Protein AF-A0A1Q3HW19-F1 (afdb_monomer)

Nearest PDB structures (foldseek):
  5odw-assembly1_A  TM=3.308E-01  e=1.987E-01  Pseudomonas aeruginosa PAO1
  3brz-assembly1_A  TM=2.733E-01  e=1.518E-01  unclassified
  6z9y-assembly2_B  TM=2.764E-01  e=7.239E-01  Pseudomonas aeruginosa PAO1
  6z37-assembly1_A  TM=2.546E-01  e=6.159E-01  Pseudomonas putida
  6z9n-assembly3_C  TM=2.602E-01  e=1.809E+00  Pseudomonas aeruginosa PAO1

Sequence (209 aa):
MMLAVSPGARAQQDPDDVDIPASEQEETVATPAPTDSDATPPWKTRFGMRLVAGAPEGLGIAAIIHPRRWARAHVGATRNNLGLGVRGGLSLIPLDLTISPLLELEYGYYFNANYEKLLTQLHGQPTTPATGIRNVGYHQVSGSVGLEFSPARYVTFFGGVGISYWFIEVRNARDFILEATDDPELTARPLNIGLSSPVAKLGLLIYFN

Solvent-accessible surface area (backbone atoms only — not comparable to full-atom values): 12278 Å² total; per-residue (Å²): 131,86,90,86,83,86,88,82,84,89,80,87,80,83,89,84,82,85,76,74,78,72,81,77,75,77,74,73,74,74,72,74,73,77,74,63,84,80,63,73,77,81,80,72,65,38,43,34,42,36,43,40,43,33,44,81,62,28,38,33,46,25,45,35,44,34,70,42,95,45,38,34,40,37,43,34,45,34,39,35,96,52,38,49,30,40,37,38,36,44,35,36,27,89,47,95,49,82,70,14,49,32,41,35,44,36,44,34,44,32,66,39,32,50,52,71,62,55,51,36,73,73,66,78,49,92,72,81,77,75,93,75,78,68,63,48,53,39,40,37,41,32,48,34,44,35,39,32,37,59,91,42,103,45,38,34,41,38,41,35,43,34,44,29,43,36,44,71,75,67,90,58,67,68,60,64,50,67,79,73,49,101,58,97,79,74,78,88,69,87,82,79,70,72,48,74,44,73,34,41,40,39,37,42,37,43,48,79,120

Structure (mmCIF, N/CA/C/O backbone):
data_AF-A0A1Q3HW19-F1
#
_entry.id   AF-A0A1Q3HW19-F1
#
loop_
_atom_site.group_PDB
_atom_site.id
_atom_site.type_symbol
_atom_site.label_atom_id
_atom_site.label_alt_id
_atom_site.label_comp_id
_atom_site.label_asym_id
_atom_site.label_entity_id
_atom_site.label_seq_id
_atom_site.pdbx_PDB_ins_code
_atom_site.Cartn_x
_atom_site.Cartn_y
_atom_site.Cartn_z
_atom_site.occupancy
_atom_site.B_iso_or_equiv
_atom_site.auth_seq_id
_atom_site.auth_comp_id
_atom_site.auth_asym_id
_atom_site.auth_atom_id
_atom_site.pdbx_PDB_model_num
ATOM 1 N N . MET A 1 1 ? 6.274 -12.697 -121.681 1.00 37.12 1 MET A N 1
ATOM 2 C CA . MET A 1 1 ? 7.212 -13.841 -121.618 1.00 37.12 1 MET A CA 1
ATOM 3 C C . MET A 1 1 ? 8.606 -13.265 -121.416 1.00 37.12 1 MET A C 1
ATOM 5 O O . MET A 1 1 ? 8.921 -12.379 -122.186 1.00 37.12 1 MET A O 1
ATOM 9 N N . MET A 1 2 ? 9.330 -13.702 -120.372 1.00 30.23 2 MET A N 1
ATOM 10 C CA . MET A 1 2 ? 10.752 -13.451 -120.007 1.00 30.23 2 MET A CA 1
ATOM 11 C C . MET A 1 2 ? 11.398 -12.073 -120.325 1.00 30.23 2 MET A C 1
ATOM 13 O O . MET A 1 2 ? 11.460 -11.656 -121.470 1.00 30.23 2 MET A O 1
ATOM 17 N N . LEU A 1 3 ? 11.801 -11.266 -119.331 1.00 40.53 3 LEU A N 1
ATOM 18 C CA . LEU A 1 3 ? 12.947 -11.371 -118.386 1.00 40.53 3 LEU A CA 1
ATOM 19 C C . LEU A 1 3 ? 14.266 -10.766 -118.919 1.00 40.53 3 LEU A C 1
ATOM 21 O O . LEU A 1 3 ? 14.939 -11.358 -119.755 1.00 40.53 3 LEU A O 1
ATOM 25 N N . ALA A 1 4 ? 14.649 -9.617 -118.348 1.00 36.91 4 ALA A N 1
ATOM 26 C CA . ALA A 1 4 ? 15.974 -8.990 -118.424 1.00 36.91 4 ALA A CA 1
ATOM 27 C C . ALA A 1 4 ? 16.359 -8.433 -117.029 1.00 36.91 4 ALA A C 1
ATOM 29 O O . ALA A 1 4 ? 15.540 -8.474 -116.109 1.00 36.91 4 ALA A O 1
ATOM 30 N N . VAL A 1 5 ? 17.624 -8.040 -116.828 1.00 38.34 5 VAL A N 1
ATOM 31 C CA . VAL A 1 5 ? 18.347 -8.266 -115.555 1.00 38.34 5 VAL A CA 1
ATOM 32 C C . VAL A 1 5 ? 19.362 -7.151 -115.218 1.00 38.34 5 VAL A C 1
ATOM 34 O O . VAL A 1 5 ? 20.100 -6.727 -116.104 1.00 38.34 5 VAL A O 1
ATOM 37 N N . SER A 1 6 ? 19.470 -6.812 -113.917 1.00 39.72 6 SER A N 1
ATOM 38 C CA . SER A 1 6 ? 20.514 -5.977 -113.255 1.00 39.72 6 SER A CA 1
ATOM 39 C C . SER A 1 6 ? 20.553 -4.466 -113.579 1.00 39.72 6 SER A C 1
ATOM 41 O O . SER A 1 6 ? 20.050 -4.075 -114.630 1.00 39.72 6 SER A O 1
ATOM 43 N N . PRO A 1 7 ? 21.211 -3.598 -112.759 1.00 47.06 7 PRO A N 1
ATOM 44 C CA . PRO A 1 7 ? 21.746 -3.732 -111.378 1.00 47.06 7 PRO A CA 1
ATOM 45 C C . PRO A 1 7 ? 20.913 -2.908 -110.342 1.00 47.06 7 PRO A C 1
ATOM 47 O O . PRO A 1 7 ? 19.890 -2.346 -110.710 1.00 47.06 7 PRO A O 1
ATOM 50 N N . GLY A 1 8 ? 21.256 -2.743 -109.050 1.00 32.47 8 GLY A N 1
ATOM 51 C CA . GLY A 1 8 ? 22.259 -3.403 -108.189 1.00 32.47 8 GLY A CA 1
ATOM 52 C C . GLY A 1 8 ? 22.973 -2.468 -107.174 1.00 32.47 8 GLY A C 1
ATOM 53 O O . GLY A 1 8 ? 23.318 -1.348 -107.521 1.00 32.47 8 GLY A O 1
ATOM 54 N N . ALA A 1 9 ? 23.280 -3.001 -105.974 1.00 37.44 9 ALA A N 1
ATOM 55 C CA . ALA A 1 9 ? 24.089 -2.452 -104.853 1.00 37.44 9 ALA A CA 1
ATOM 56 C C . ALA A 1 9 ? 23.496 -1.367 -103.904 1.00 37.44 9 ALA A C 1
ATOM 58 O O . ALA A 1 9 ? 23.155 -0.285 -104.350 1.00 37.44 9 ALA A O 1
ATOM 59 N N . ARG A 1 10 ? 23.530 -1.686 -102.584 1.00 36.34 10 ARG A N 1
ATOM 60 C CA . ARG A 1 10 ? 23.715 -0.864 -101.341 1.00 36.34 10 ARG A CA 1
ATOM 61 C C . ARG A 1 10 ? 22.989 0.505 -101.208 1.00 36.34 10 ARG A C 1
ATOM 63 O O . ARG A 1 10 ? 23.028 1.314 -102.115 1.00 36.34 10 ARG A O 1
ATOM 70 N N . ALA A 1 11 ? 22.435 0.901 -100.054 1.00 38.56 11 ALA A N 1
ATOM 71 C CA . ALA A 1 11 ? 22.590 0.440 -98.661 1.00 38.56 11 ALA A CA 1
ATOM 72 C C . ALA A 1 11 ? 21.285 0.745 -97.859 1.00 38.56 11 ALA A C 1
ATOM 74 O O . ALA A 1 11 ? 20.597 1.693 -98.209 1.00 38.56 11 ALA A O 1
ATOM 75 N N . GLN A 1 12 ? 20.847 -0.103 -96.914 1.00 42.09 12 GLN A N 1
ATOM 76 C CA . GLN A 1 12 ? 21.069 0.021 -95.450 1.00 42.09 12 GLN A CA 1
ATOM 77 C C . GLN A 1 12 ? 19.927 0.760 -94.701 1.00 42.09 12 GLN A C 1
ATOM 79 O O . GLN A 1 12 ? 19.524 1.835 -95.115 1.00 42.09 12 GLN A O 1
ATOM 84 N N . GLN A 1 13 ? 19.509 0.187 -93.559 1.00 40.91 13 GLN A N 1
ATOM 85 C CA . GLN A 1 13 ? 18.607 0.734 -92.518 1.00 40.91 13 GLN A CA 1
ATOM 86 C C . GLN A 1 13 ? 17.098 0.894 -92.823 1.00 40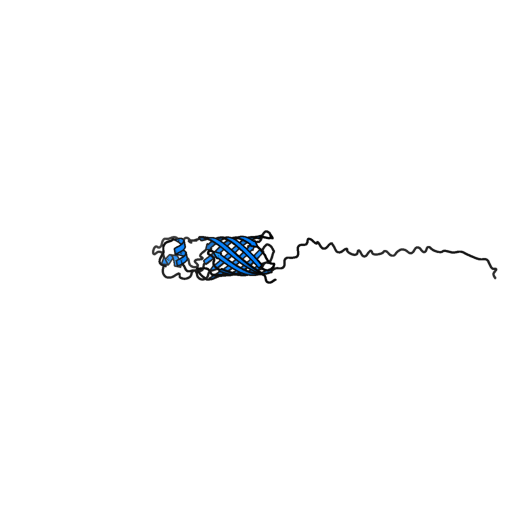.91 13 GLN A C 1
ATOM 88 O O . GLN A 1 13 ? 16.623 1.963 -93.191 1.00 40.91 13 GLN A O 1
ATOM 93 N N . ASP A 1 14 ? 16.351 -0.166 -92.489 1.00 46.53 14 ASP A N 1
ATOM 94 C CA . ASP A 1 14 ? 15.239 -0.093 -91.514 1.00 46.53 14 ASP A CA 1
ATOM 95 C C . ASP A 1 14 ? 15.736 0.479 -90.155 1.00 46.53 14 ASP A C 1
ATOM 97 O O . ASP A 1 14 ? 16.949 0.392 -89.898 1.00 46.53 14 ASP A O 1
ATOM 101 N N . PRO A 1 15 ? 14.877 1.030 -89.265 1.00 51.16 15 PRO A N 1
ATOM 102 C CA . PRO A 1 15 ? 13.469 0.649 -89.060 1.00 51.16 15 PRO A CA 1
ATOM 103 C C . PRO A 1 15 ? 12.470 1.823 -88.981 1.00 51.16 15 PRO A C 1
ATOM 105 O O . PRO A 1 15 ? 12.848 2.980 -89.122 1.00 51.16 15 PRO A O 1
ATOM 108 N N . ASP A 1 16 ? 11.191 1.497 -88.750 1.00 44.66 16 ASP A N 1
ATOM 109 C CA . ASP A 1 16 ? 10.421 1.981 -87.583 1.00 44.66 16 ASP A CA 1
ATOM 110 C C . ASP A 1 16 ? 9.032 1.300 -87.546 1.00 44.66 16 ASP A C 1
ATOM 112 O O . ASP A 1 16 ? 8.015 1.865 -87.953 1.00 44.66 16 ASP A O 1
ATOM 116 N N . ASP A 1 17 ? 8.988 0.056 -87.052 1.00 46.22 17 ASP A N 1
ATOM 117 C CA . ASP A 1 17 ? 7.731 -0.559 -86.601 1.00 46.22 17 ASP A CA 1
ATOM 118 C C . ASP A 1 17 ? 7.339 0.119 -85.278 1.00 46.22 17 ASP A C 1
ATOM 120 O O . ASP A 1 17 ? 8.083 0.055 -84.296 1.00 46.22 17 ASP A O 1
ATOM 124 N N . VAL A 1 18 ? 6.198 0.816 -85.250 1.00 51.56 18 VAL A N 1
ATOM 125 C CA . VAL A 1 18 ? 5.751 1.577 -84.069 1.00 51.56 18 VAL A CA 1
ATOM 126 C C . VAL A 1 18 ? 5.106 0.624 -83.066 1.00 51.56 18 VAL A C 1
ATOM 128 O O . VAL A 1 18 ? 3.881 0.528 -82.961 1.00 51.56 18 VAL A O 1
ATOM 131 N N . ASP A 1 19 ? 5.956 -0.098 -82.340 1.00 51.53 19 ASP A N 1
ATOM 132 C CA . ASP A 1 19 ? 5.544 -0.978 -81.253 1.00 51.53 19 ASP A CA 1
ATOM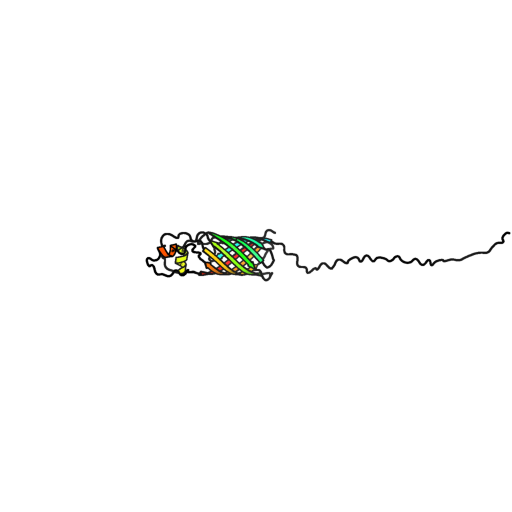 133 C C . ASP A 1 19 ? 4.943 -0.132 -80.119 1.00 51.53 19 ASP A C 1
ATOM 135 O O . ASP A 1 19 ? 5.591 0.757 -79.557 1.00 51.53 19 ASP A O 1
ATOM 139 N N . ILE A 1 20 ? 3.660 -0.351 -79.824 1.00 53.56 20 ILE A N 1
ATOM 140 C CA . ILE A 1 20 ? 2.951 0.404 -78.788 1.00 53.56 20 ILE A CA 1
ATOM 141 C C . ILE A 1 20 ? 3.413 -0.166 -77.446 1.00 53.56 20 ILE A C 1
ATOM 143 O O . ILE A 1 20 ? 3.114 -1.334 -77.181 1.00 53.56 20 ILE A O 1
ATOM 147 N N . PRO A 1 21 ? 4.079 0.613 -76.569 1.00 48.16 21 PRO A N 1
ATOM 148 C CA . PRO A 1 21 ? 4.482 0.099 -75.271 1.00 48.16 21 PRO A CA 1
ATOM 149 C C . PRO A 1 21 ? 3.231 -0.346 -74.517 1.00 48.16 21 PRO A C 1
ATOM 151 O O . PRO A 1 21 ? 2.336 0.458 -74.231 1.00 48.16 21 PRO A O 1
ATOM 154 N N . ALA A 1 22 ? 3.155 -1.647 -74.229 1.00 54.72 22 ALA A N 1
ATOM 155 C CA . ALA A 1 22 ? 2.121 -2.196 -73.370 1.00 54.72 22 ALA A CA 1
ATOM 156 C C . ALA A 1 22 ? 2.138 -1.405 -72.061 1.00 54.72 22 ALA A C 1
ATOM 158 O O . ALA A 1 22 ? 3.206 -1.198 -71.491 1.00 54.72 22 ALA A O 1
ATOM 159 N N . SER A 1 23 ? 0.971 -0.933 -71.618 1.00 52.44 23 SER A N 1
ATOM 160 C CA . SER A 1 23 ? 0.872 -0.056 -70.453 1.00 52.44 23 SER A CA 1
ATOM 161 C C . SER A 1 23 ? 1.479 -0.743 -69.234 1.00 52.44 23 SER A C 1
ATOM 163 O O . SER A 1 23 ? 0.844 -1.632 -68.655 1.00 52.44 23 SER A O 1
ATOM 165 N N . GLU A 1 24 ? 2.691 -0.330 -68.861 1.00 54.72 24 GLU A N 1
ATOM 166 C CA . GLU A 1 24 ? 3.336 -0.757 -67.631 1.00 54.72 24 GLU A CA 1
ATOM 167 C C . GLU A 1 24 ? 2.396 -0.380 -66.492 1.00 54.72 24 GLU A C 1
ATOM 169 O O . GLU A 1 24 ? 2.171 0.792 -66.187 1.00 54.72 24 GLU A O 1
ATOM 174 N N . GLN A 1 25 ? 1.790 -1.401 -65.889 1.00 53.75 25 GLN A N 1
ATOM 175 C CA . GLN A 1 25 ? 1.226 -1.241 -64.569 1.00 53.75 25 GLN A CA 1
ATOM 176 C C . GLN A 1 25 ? 2.429 -1.010 -63.667 1.00 53.75 25 GLN A C 1
ATOM 178 O O . GLN A 1 25 ? 3.110 -1.966 -63.301 1.00 53.75 25 GLN A O 1
ATOM 183 N N . GLU A 1 26 ? 2.705 0.259 -63.357 1.00 56.00 26 GLU A N 1
ATOM 184 C CA . GLU A 1 26 ? 3.522 0.616 -62.207 1.00 56.00 26 GLU A CA 1
ATOM 185 C C . GLU A 1 26 ? 2.869 -0.056 -60.998 1.00 56.00 26 GLU A C 1
ATOM 187 O O . GLU A 1 26 ? 1.903 0.443 -60.415 1.00 56.00 26 GLU A O 1
ATOM 192 N N . GLU A 1 27 ? 3.360 -1.250 -60.664 1.00 58.34 27 GLU A N 1
ATOM 193 C CA . GLU A 1 27 ? 3.108 -1.886 -59.388 1.00 58.34 27 GLU A CA 1
ATOM 194 C C . GLU A 1 27 ? 3.698 -0.927 -58.365 1.00 58.34 27 GLU A C 1
ATOM 196 O O . GLU A 1 27 ? 4.906 -0.912 -58.134 1.00 58.34 27 GLU A O 1
ATOM 201 N N . THR A 1 28 ? 2.844 -0.045 -57.839 1.00 59.81 28 THR A N 1
ATOM 202 C CA . THR A 1 28 ? 3.209 0.961 -56.850 1.00 59.81 28 THR A CA 1
ATOM 203 C C . THR A 1 28 ? 3.721 0.223 -55.629 1.00 59.81 28 THR A C 1
ATOM 205 O O . THR A 1 28 ? 2.945 -0.136 -54.740 1.00 59.81 28 THR A O 1
ATOM 208 N N . VAL A 1 29 ? 5.034 -0.026 -55.612 1.00 63.09 29 VAL A N 1
ATOM 209 C CA . VAL A 1 29 ? 5.749 -0.642 -54.504 1.00 63.09 29 VAL A CA 1
ATOM 210 C C . VAL A 1 29 ? 5.463 0.248 -53.316 1.00 63.09 29 VAL A C 1
ATOM 212 O O . VAL A 1 29 ? 5.981 1.360 -53.218 1.00 63.09 29 VAL A O 1
ATOM 215 N N . ALA A 1 30 ? 4.552 -0.213 -52.463 1.00 65.19 30 ALA A N 1
ATOM 216 C CA . ALA A 1 30 ? 4.049 0.571 -51.360 1.00 65.19 30 ALA A CA 1
ATOM 217 C C . ALA A 1 30 ? 5.198 0.757 -50.374 1.00 65.19 30 ALA A C 1
ATOM 219 O O . ALA A 1 30 ? 5.440 -0.112 -49.534 1.00 65.19 30 ALA A O 1
ATOM 220 N N . THR A 1 31 ? 5.926 1.871 -50.525 1.00 68.38 31 THR A N 1
ATOM 221 C CA . THR A 1 31 ? 7.011 2.286 -49.638 1.00 68.38 31 THR A CA 1
ATOM 222 C C . THR A 1 31 ? 6.519 2.077 -48.216 1.00 68.38 31 THR A C 1
ATOM 224 O O . THR A 1 31 ? 5.535 2.725 -47.841 1.00 68.38 31 THR A O 1
ATOM 227 N N . PRO A 1 32 ? 7.117 1.146 -47.447 1.00 66.81 32 PRO A N 1
ATOM 228 C CA . PRO A 1 32 ? 6.603 0.813 -46.133 1.00 66.81 32 PRO A CA 1
ATOM 229 C C . PRO A 1 32 ? 6.585 2.101 -45.324 1.00 66.81 32 PRO A C 1
ATOM 231 O O . PRO A 1 32 ? 7.621 2.758 -45.187 1.00 66.81 32 PRO A O 1
ATOM 234 N N . ALA A 1 33 ? 5.387 2.495 -44.877 1.00 72.44 33 ALA A N 1
ATOM 235 C CA . ALA A 1 33 ? 5.191 3.749 -44.166 1.00 72.44 33 ALA A CA 1
ATOM 236 C C . ALA A 1 33 ? 6.226 3.825 -43.035 1.00 72.44 33 ALA A C 1
ATOM 238 O O . ALA A 1 33 ? 6.410 2.815 -42.346 1.00 72.44 33 ALA A O 1
ATOM 239 N N . PRO A 1 34 ? 6.942 4.956 -42.882 1.00 66.06 34 PRO A N 1
ATOM 240 C CA . PRO A 1 34 ? 8.096 5.028 -41.999 1.00 66.06 34 PRO A CA 1
ATOM 241 C C . PRO A 1 34 ? 7.687 4.559 -40.607 1.00 66.06 34 PRO A C 1
ATOM 243 O O . PRO A 1 34 ? 6.807 5.159 -39.992 1.00 66.06 34 PRO A O 1
ATOM 246 N N . THR A 1 35 ? 8.291 3.457 -40.147 1.00 63.94 35 THR A N 1
ATOM 247 C CA . THR A 1 35 ? 8.012 2.886 -38.828 1.00 63.94 35 THR A CA 1
ATOM 248 C C . THR A 1 35 ? 8.296 3.961 -37.796 1.00 63.94 35 THR A C 1
ATOM 250 O O . THR A 1 35 ? 9.458 4.307 -37.569 1.00 63.94 35 THR A O 1
ATOM 253 N N . ASP A 1 36 ? 7.221 4.511 -37.234 1.00 67.56 36 ASP A N 1
ATOM 254 C CA . ASP A 1 36 ? 7.253 5.714 -36.413 1.00 67.56 36 ASP A CA 1
ATOM 255 C C . ASP A 1 36 ? 8.200 5.488 -35.232 1.00 67.56 36 ASP A C 1
ATOM 257 O O . ASP A 1 36 ? 7.923 4.705 -34.325 1.00 67.56 36 ASP A O 1
ATOM 261 N N . SER A 1 37 ? 9.400 6.062 -35.315 1.00 61.38 37 SER A N 1
ATOM 262 C CA . SER A 1 37 ? 10.528 5.624 -34.485 1.00 61.38 37 SER A CA 1
ATOM 263 C C . SER A 1 37 ? 10.466 6.197 -33.067 1.00 61.38 37 SER A C 1
ATOM 265 O O . SER A 1 37 ? 11.136 5.684 -32.173 1.00 61.38 37 SER A O 1
ATOM 267 N N . ASP A 1 38 ? 9.590 7.185 -32.853 1.00 64.19 38 ASP A N 1
ATOM 268 C CA . ASP A 1 38 ? 9.181 7.693 -31.542 1.00 64.19 38 ASP A CA 1
ATOM 269 C C . ASP A 1 38 ? 7.974 6.926 -30.955 1.00 64.19 38 ASP A C 1
ATOM 271 O O . ASP A 1 38 ? 7.522 7.233 -29.843 1.00 64.19 38 ASP A O 1
ATOM 275 N N . ALA A 1 39 ? 7.456 5.892 -31.642 1.00 65.50 39 ALA A N 1
ATOM 276 C CA . ALA A 1 39 ? 6.390 5.033 -31.127 1.00 65.50 39 ALA A CA 1
ATOM 277 C C . ALA A 1 39 ? 6.854 4.286 -29.866 1.00 65.50 39 ALA A C 1
ATOM 279 O O . ALA A 1 39 ? 7.438 3.200 -29.908 1.00 65.50 39 ALA A O 1
ATOM 280 N N . THR A 1 40 ? 6.566 4.892 -28.713 1.00 68.94 40 THR A N 1
ATOM 281 C CA . THR A 1 40 ? 6.945 4.385 -27.392 1.00 68.94 40 THR A CA 1
ATOM 282 C C . THR A 1 40 ? 6.486 2.929 -27.244 1.00 68.94 40 THR A C 1
ATOM 284 O O . THR A 1 40 ? 5.288 2.662 -27.381 1.00 68.94 40 THR A O 1
ATOM 287 N N . PRO A 1 41 ? 7.395 1.979 -26.947 1.00 73.12 41 PRO A N 1
ATOM 288 C CA . PRO A 1 41 ? 7.091 0.556 -27.037 1.00 73.12 41 PRO A CA 1
ATOM 289 C C . PRO A 1 41 ? 5.915 0.163 -26.127 1.00 73.12 41 PRO A C 1
ATOM 291 O O . PRO A 1 41 ? 5.828 0.643 -24.989 1.00 73.12 41 PRO A O 1
ATOM 294 N N . PRO A 1 42 ? 5.007 -0.714 -26.602 1.00 81.06 42 PRO A N 1
ATOM 295 C CA . PRO A 1 42 ? 3.754 -1.009 -25.918 1.00 81.06 42 PRO A CA 1
ATOM 296 C C . PRO A 1 42 ? 4.005 -1.583 -24.522 1.00 81.06 42 PRO A C 1
ATOM 298 O O . PRO A 1 42 ? 4.790 -2.516 -24.337 1.00 81.06 42 PRO A O 1
ATOM 301 N N . TRP A 1 43 ? 3.325 -1.023 -23.518 1.00 85.69 43 TRP A N 1
ATOM 302 C CA . TRP A 1 43 ? 3.545 -1.408 -22.126 1.00 85.69 43 TRP A CA 1
ATOM 303 C C . TRP A 1 43 ? 3.124 -2.858 -21.863 1.00 85.69 43 TRP A C 1
ATOM 305 O O . TRP A 1 43 ? 1.940 -3.196 -21.878 1.00 85.69 43 TRP A O 1
ATOM 315 N N . LYS A 1 44 ? 4.103 -3.709 -21.549 1.00 90.06 44 LYS A N 1
ATOM 316 C CA . LYS A 1 44 ? 3.872 -5.076 -21.078 1.00 90.06 44 LYS A CA 1
ATOM 317 C C . LYS A 1 44 ? 3.511 -5.051 -19.590 1.00 90.06 44 LYS A C 1
ATOM 319 O O . LYS A 1 44 ? 4.327 -4.636 -18.768 1.00 90.06 44 LYS A O 1
ATOM 324 N N . THR A 1 45 ? 2.323 -5.550 -19.241 1.00 92.56 45 THR A N 1
ATOM 325 C CA . THR A 1 45 ? 1.896 -5.754 -17.845 1.00 92.56 45 THR A CA 1
ATOM 326 C C . THR A 1 45 ? 2.973 -6.485 -17.047 1.00 92.56 45 THR A C 1
ATOM 328 O O . THR A 1 45 ? 3.415 -7.570 -17.434 1.00 92.56 45 THR A O 1
ATOM 331 N N . ARG A 1 46 ? 3.384 -5.896 -15.920 1.00 92.75 46 ARG A N 1
ATOM 332 C CA . ARG A 1 46 ? 4.415 -6.457 -15.035 1.00 92.75 46 ARG A CA 1
ATOM 333 C C . ARG A 1 46 ? 3.771 -7.098 -13.809 1.00 92.75 46 ARG A C 1
ATOM 335 O O . ARG A 1 46 ? 2.771 -6.591 -13.304 1.00 92.75 46 ARG A O 1
ATOM 342 N N . PHE A 1 47 ? 4.389 -8.157 -13.299 1.00 95.50 47 PHE A N 1
ATOM 343 C CA . PHE A 1 47 ? 4.014 -8.815 -12.045 1.00 95.50 47 PHE A CA 1
ATOM 344 C C . PHE A 1 47 ? 5.192 -8.795 -11.073 1.00 95.50 47 PHE A C 1
ATOM 346 O O . PHE A 1 47 ? 6.349 -8.73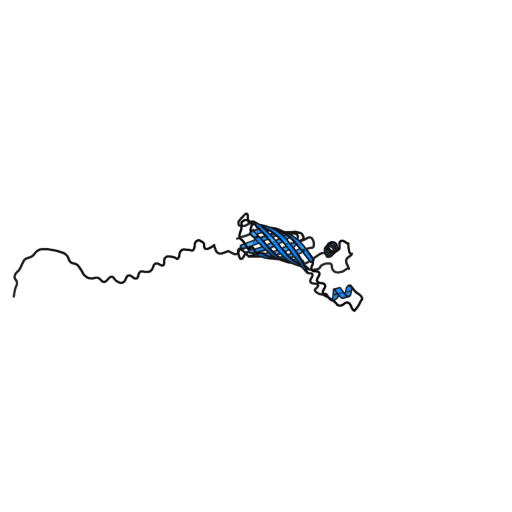8 -11.501 1.00 95.50 47 PHE A O 1
ATOM 353 N N . GLY A 1 48 ? 4.904 -8.828 -9.775 1.00 95.88 48 GLY A N 1
ATOM 354 C CA . GLY A 1 48 ? 5.931 -8.748 -8.742 1.00 95.88 48 GLY A CA 1
ATOM 355 C C . GLY A 1 48 ? 5.410 -8.970 -7.327 1.00 95.88 48 GLY A C 1
ATOM 356 O O . GLY A 1 48 ? 4.229 -9.251 -7.119 1.00 95.88 48 GLY A O 1
ATOM 357 N N . MET A 1 49 ? 6.299 -8.797 -6.352 1.00 96.88 49 MET A N 1
ATOM 358 C CA . MET A 1 49 ? 5.989 -8.782 -4.923 1.00 96.88 49 MET A CA 1
ATOM 359 C C . MET A 1 49 ? 6.425 -7.466 -4.281 1.00 96.88 49 MET A C 1
ATOM 361 O O . MET A 1 49 ? 7.441 -6.883 -4.652 1.00 96.88 49 MET A O 1
ATOM 365 N N . ARG A 1 50 ? 5.641 -7.016 -3.303 1.00 95.62 50 ARG A N 1
ATOM 366 C CA . ARG A 1 50 ? 5.828 -5.805 -2.503 1.00 95.62 50 ARG A CA 1
ATOM 367 C C . ARG A 1 50 ? 6.081 -6.211 -1.057 1.00 95.62 50 ARG A C 1
ATOM 369 O O . ARG A 1 50 ? 5.281 -6.955 -0.494 1.00 95.62 50 ARG A O 1
ATOM 376 N N . LEU A 1 51 ? 7.139 -5.681 -0.455 1.00 96.44 51 LEU A N 1
ATOM 377 C CA . LEU A 1 51 ? 7.372 -5.682 0.988 1.00 96.44 51 LEU A CA 1
ATOM 378 C C . LEU A 1 51 ? 7.175 -4.252 1.505 1.00 96.44 51 LEU A C 1
ATOM 380 O O . LEU A 1 51 ? 7.692 -3.309 0.908 1.00 96.44 51 LEU A O 1
ATOM 384 N N . VAL A 1 52 ? 6.431 -4.089 2.597 1.00 94.38 52 VAL A N 1
ATOM 385 C CA . VAL A 1 52 ? 6.119 -2.788 3.212 1.00 94.38 52 VAL A CA 1
ATOM 386 C C . VAL A 1 52 ? 6.482 -2.817 4.691 1.00 94.38 52 VAL A C 1
ATOM 388 O O . VAL A 1 52 ? 6.182 -3.793 5.380 1.00 94.38 52 VAL A O 1
ATOM 391 N N . ALA A 1 53 ? 7.060 -1.723 5.177 1.00 93.75 53 ALA A N 1
ATOM 392 C CA . ALA A 1 53 ? 7.169 -1.389 6.589 1.00 93.75 53 ALA A CA 1
ATOM 393 C C . ALA A 1 53 ? 6.556 -0.002 6.821 1.00 93.75 53 ALA A C 1
ATOM 395 O O . ALA A 1 53 ? 6.841 0.936 6.079 1.00 93.75 53 ALA A O 1
ATOM 396 N N . GLY A 1 54 ? 5.718 0.149 7.843 1.00 87.50 54 GLY A N 1
ATOM 397 C CA . GLY A 1 54 ? 5.080 1.425 8.144 1.00 87.50 54 GLY A CA 1
ATOM 398 C C . GLY A 1 54 ? 4.666 1.584 9.601 1.00 87.50 54 GLY A C 1
ATOM 399 O O . GLY A 1 54 ? 4.568 0.621 10.360 1.00 87.50 54 GLY A O 1
ATOM 400 N N . ALA A 1 55 ? 4.407 2.826 9.990 1.00 85.69 55 ALA A N 1
ATOM 401 C CA . ALA A 1 55 ? 3.929 3.199 11.316 1.00 85.69 55 ALA A CA 1
ATOM 402 C C . ALA A 1 55 ? 2.564 3.900 11.192 1.00 85.69 55 ALA A C 1
ATOM 404 O O . ALA A 1 55 ? 2.426 4.754 10.313 1.00 85.69 55 ALA A O 1
ATOM 405 N N . PRO A 1 56 ? 1.556 3.546 12.019 1.00 74.25 56 PRO A N 1
ATOM 406 C CA . PRO A 1 56 ? 1.516 2.440 12.994 1.00 74.25 56 PRO A CA 1
ATOM 407 C C . PRO A 1 56 ? 1.278 1.048 12.356 1.00 74.25 56 PRO A C 1
ATOM 409 O O . PRO A 1 56 ? 1.059 0.062 13.058 1.00 74.25 56 PRO A O 1
ATOM 412 N N . GLU A 1 57 ? 1.279 0.966 11.025 1.00 76.50 57 GLU A N 1
ATOM 413 C CA . GLU A 1 57 ? 0.698 -0.135 10.243 1.00 76.50 57 GLU A CA 1
ATOM 414 C C . GLU A 1 57 ? 1.483 -1.461 10.224 1.00 76.50 57 GLU A C 1
ATOM 416 O O . GLU A 1 57 ? 0.958 -2.471 9.756 1.00 76.50 57 GLU A O 1
ATOM 421 N N . GLY A 1 58 ? 2.710 -1.489 10.745 1.00 86.88 58 GLY A N 1
ATOM 422 C CA . GLY A 1 58 ? 3.522 -2.697 10.875 1.00 86.88 58 GLY A CA 1
ATOM 423 C C . GLY A 1 58 ? 4.191 -3.143 9.574 1.00 86.88 58 GLY A C 1
ATOM 424 O O . GLY A 1 58 ? 4.708 -2.327 8.813 1.00 86.88 58 GLY A O 1
ATOM 425 N N . LEU A 1 59 ? 4.232 -4.457 9.347 1.00 92.62 59 LEU A N 1
ATOM 426 C CA . LEU A 1 59 ? 4.859 -5.084 8.181 1.00 92.62 59 LEU A CA 1
ATOM 427 C C . LEU A 1 59 ? 3.796 -5.701 7.268 1.00 92.62 59 LEU A C 1
ATOM 429 O O . LEU A 1 59 ? 2.790 -6.226 7.745 1.00 92.62 59 LEU A O 1
ATOM 433 N N . GLY A 1 60 ? 4.018 -5.683 5.956 1.00 92.88 60 GLY A N 1
ATOM 434 C CA . GLY A 1 60 ? 3.104 -6.289 4.987 1.00 92.88 60 GLY A CA 1
ATOM 435 C C . GLY A 1 60 ? 3.808 -6.850 3.760 1.00 92.88 60 GLY A C 1
ATOM 436 O O . GLY A 1 60 ? 4.848 -6.342 3.346 1.00 92.88 60 GLY A O 1
ATOM 437 N N . ILE A 1 61 ? 3.223 -7.897 3.179 1.00 95.88 61 ILE A N 1
ATOM 438 C CA . ILE A 1 61 ? 3.698 -8.547 1.957 1.00 95.88 61 ILE A CA 1
ATOM 439 C C . ILE A 1 61 ? 2.529 -8.740 0.987 1.00 95.88 61 ILE A C 1
ATOM 441 O O . ILE A 1 61 ? 1.476 -9.252 1.368 1.00 95.88 61 ILE A O 1
ATOM 445 N N . ALA A 1 62 ? 2.697 -8.303 -0.260 1.00 95.94 62 ALA A N 1
ATOM 446 C CA . ALA A 1 62 ? 1.635 -8.282 -1.264 1.00 95.94 62 ALA A CA 1
ATOM 447 C C . ALA A 1 62 ? 2.121 -8.712 -2.651 1.00 95.94 62 ALA A C 1
ATOM 449 O O . ALA A 1 62 ? 3.255 -8.438 -3.038 1.00 95.94 62 ALA A O 1
ATOM 450 N N . ALA A 1 63 ? 1.236 -9.347 -3.417 1.00 96.94 63 ALA A N 1
ATOM 451 C CA . ALA A 1 63 ? 1.400 -9.525 -4.853 1.00 96.94 63 ALA A CA 1
ATOM 452 C C . ALA A 1 63 ? 1.068 -8.212 -5.582 1.00 96.94 63 ALA A C 1
ATOM 454 O O . ALA A 1 63 ? 0.231 -7.433 -5.120 1.00 96.94 63 ALA A O 1
ATOM 455 N N . ILE A 1 64 ? 1.718 -7.975 -6.722 1.00 96.81 64 ILE A N 1
ATOM 456 C CA . ILE A 1 64 ? 1.584 -6.762 -7.536 1.00 96.81 64 ILE A CA 1
ATOM 457 C C . ILE A 1 64 ? 1.190 -7.128 -8.967 1.00 96.81 64 ILE A C 1
ATOM 459 O O . ILE A 1 64 ? 1.805 -8.008 -9.573 1.00 96.81 64 ILE A O 1
ATOM 463 N N . ILE A 1 65 ? 0.261 -6.363 -9.542 1.00 96.00 65 ILE A N 1
ATOM 464 C CA . ILE A 1 65 ? 0.075 -6.240 -10.991 1.00 96.00 65 ILE A CA 1
ATOM 465 C C . ILE A 1 65 ? 0.252 -4.773 -11.411 1.00 96.00 65 ILE A C 1
ATOM 467 O O . ILE A 1 65 ? -0.316 -3.861 -10.813 1.00 96.00 65 ILE A O 1
ATOM 471 N N . HIS A 1 66 ? 1.048 -4.530 -12.449 1.00 94.94 66 HIS A N 1
ATOM 472 C CA . HIS A 1 66 ? 1.362 -3.197 -12.969 1.00 94.94 66 HIS A CA 1
ATOM 473 C C . HIS A 1 66 ? 0.908 -3.107 -14.445 1.00 94.94 66 HIS A C 1
ATOM 475 O O . HIS A 1 66 ? 1.728 -3.258 -15.359 1.00 94.94 66 HIS A O 1
ATOM 481 N N . PRO A 1 67 ? -0.407 -2.941 -14.706 1.00 92.12 67 PRO A N 1
ATOM 482 C CA . PRO A 1 67 ? -0.991 -3.019 -16.050 1.00 92.12 67 PRO A CA 1
ATOM 483 C C . PRO A 1 67 ? -0.742 -1.798 -16.948 1.00 92.12 67 PRO A C 1
ATOM 485 O O . PRO A 1 67 ? -0.931 -1.903 -18.156 1.00 92.12 67 PRO A O 1
ATOM 488 N N . ARG A 1 68 ? -0.346 -0.639 -16.404 1.00 92.81 68 ARG A N 1
ATOM 489 C CA . ARG A 1 68 ? -0.018 0.586 -17.167 1.00 92.81 68 ARG A CA 1
ATOM 490 C C . ARG A 1 68 ? 1.076 1.357 -16.432 1.00 92.81 68 ARG A C 1
ATOM 492 O O . ARG A 1 68 ? 1.017 1.370 -15.214 1.00 92.81 68 ARG A O 1
ATOM 499 N N . ARG A 1 69 ? 1.972 2.075 -17.128 1.00 90.00 69 ARG A N 1
ATOM 500 C CA . ARG A 1 69 ? 3.048 2.906 -16.515 1.00 90.00 69 ARG A CA 1
ATOM 501 C C . ARG A 1 69 ? 2.588 3.759 -15.322 1.00 90.00 69 ARG A C 1
ATOM 503 O O . ARG A 1 69 ? 3.331 3.940 -14.371 1.00 90.00 69 ARG A O 1
ATOM 510 N N . TRP A 1 70 ? 1.357 4.270 -15.392 1.00 91.69 70 TRP A N 1
ATOM 511 C CA . TRP A 1 70 ? 0.760 5.150 -14.389 1.00 91.69 70 TRP A CA 1
ATOM 512 C C .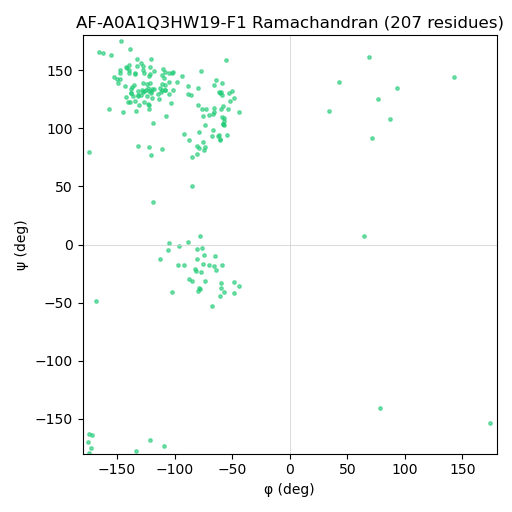 TRP A 1 70 ? -0.135 4.451 -13.355 1.00 91.69 70 TRP A C 1
ATOM 514 O O . TRP A 1 70 ? -0.665 5.136 -12.485 1.00 91.69 70 TRP A O 1
ATOM 524 N N . ALA A 1 71 ? -0.346 3.132 -13.432 1.00 94.56 71 ALA A N 1
ATOM 525 C CA . ALA A 1 71 ? -1.247 2.397 -12.541 1.00 94.56 71 ALA A CA 1
ATOM 526 C C . ALA A 1 71 ? -0.717 1.010 -12.158 1.00 94.56 71 ALA A C 1
ATOM 528 O O . ALA A 1 71 ? -0.467 0.146 -13.005 1.00 94.56 71 ALA A O 1
ATOM 529 N N . ARG A 1 72 ? -0.670 0.773 -10.848 1.00 95.38 72 ARG A N 1
ATOM 530 C CA . ARG A 1 72 ? -0.228 -0.461 -10.205 1.00 95.38 72 ARG A CA 1
ATOM 531 C C . ARG A 1 72 ? -1.194 -0.836 -9.084 1.00 95.38 72 ARG A C 1
ATOM 533 O O . ARG A 1 72 ? -1.461 -0.024 -8.203 1.00 95.38 72 ARG A O 1
ATOM 540 N N . ALA A 1 73 ? -1.694 -2.064 -9.097 1.00 96.75 73 ALA A N 1
ATOM 541 C CA . ALA A 1 73 ? -2.551 -2.611 -8.050 1.00 96.75 73 ALA A CA 1
ATOM 542 C C . ALA A 1 73 ? -1.795 -3.664 -7.231 1.00 96.75 73 ALA A C 1
ATOM 544 O O . ALA A 1 73 ? -0.940 -4.379 -7.763 1.00 96.75 73 ALA A O 1
ATOM 545 N N . HIS A 1 74 ? -2.125 -3.784 -5.948 1.00 95.88 74 HIS A N 1
ATOM 546 C CA . HIS A 1 74 ? -1.529 -4.778 -5.056 1.00 95.88 74 HIS A CA 1
ATOM 547 C C . HIS A 1 74 ? -2.552 -5.375 -4.090 1.00 95.88 74 HIS A C 1
ATOM 549 O O . HIS A 1 74 ? -3.530 -4.725 -3.727 1.00 95.88 74 HIS A O 1
ATOM 555 N N . VAL A 1 75 ? -2.319 -6.618 -3.665 1.00 96.38 75 VAL A N 1
ATOM 556 C CA . VAL A 1 75 ? -3.131 -7.313 -2.651 1.00 96.38 75 VAL A CA 1
ATOM 557 C C . VAL A 1 75 ? -2.273 -8.290 -1.847 1.00 96.38 75 VAL A C 1
ATOM 559 O O . VAL A 1 75 ? -1.393 -8.950 -2.400 1.00 96.38 75 VAL A O 1
ATOM 562 N N . GLY A 1 76 ? -2.484 -8.362 -0.533 1.00 93.56 76 GLY A N 1
ATOM 563 C CA . GLY A 1 76 ? -1.600 -9.106 0.360 1.00 93.56 76 GLY A CA 1
ATOM 564 C C . GLY A 1 76 ? -2.037 -9.186 1.817 1.00 93.56 76 GLY A C 1
ATOM 565 O O . GLY A 1 76 ? -3.147 -8.800 2.183 1.00 93.56 76 GLY A O 1
ATOM 566 N N . ALA A 1 77 ? -1.120 -9.680 2.648 1.00 92.44 77 ALA A N 1
ATOM 567 C CA . ALA A 1 77 ? -1.272 -9.797 4.093 1.00 92.44 77 ALA A CA 1
ATOM 568 C C . ALA A 1 77 ? -0.455 -8.720 4.825 1.00 92.44 77 ALA A C 1
ATOM 570 O O . ALA A 1 77 ? 0.626 -8.324 4.386 1.00 92.44 77 ALA A O 1
ATOM 571 N N . THR A 1 78 ? -0.959 -8.264 5.968 1.00 89.44 78 THR A N 1
ATOM 572 C CA . THR A 1 78 ? -0.343 -7.248 6.834 1.00 89.44 78 THR A CA 1
ATOM 573 C C . THR A 1 78 ? -0.409 -7.692 8.295 1.00 89.44 78 THR A C 1
ATOM 575 O O . THR A 1 78 ? -1.341 -8.382 8.708 1.00 89.44 78 THR A O 1
ATOM 578 N N . ARG A 1 79 ? 0.601 -7.330 9.089 1.00 83.62 79 ARG A N 1
ATOM 579 C CA . ARG A 1 79 ? 0.702 -7.644 10.514 1.00 83.62 79 ARG A CA 1
ATOM 580 C C . ARG A 1 79 ? 1.269 -6.451 11.279 1.00 83.62 79 ARG A C 1
ATOM 582 O O . ARG A 1 79 ? 2.398 -6.028 11.034 1.00 83.62 79 ARG A O 1
ATOM 589 N N . ASN A 1 80 ? 0.511 -5.972 12.259 1.00 77.00 80 ASN A N 1
ATOM 590 C CA . ASN A 1 80 ? 0.876 -4.854 13.129 1.00 77.00 80 ASN A CA 1
ATOM 591 C C . ASN A 1 80 ? 0.886 -5.275 14.612 1.00 77.00 80 ASN A C 1
ATOM 593 O O . ASN A 1 80 ? 0.843 -6.461 14.939 1.00 77.00 80 ASN A O 1
ATOM 597 N N . ASN A 1 81 ? 0.964 -4.298 15.520 1.00 67.50 81 ASN A N 1
ATOM 598 C CA . ASN A 1 81 ? 0.960 -4.523 16.973 1.00 67.50 81 ASN A CA 1
ATOM 599 C C . ASN A 1 81 ? -0.426 -4.861 17.566 1.00 67.50 81 ASN A C 1
ATOM 601 O O . ASN A 1 81 ? -0.519 -5.097 18.778 1.00 67.50 81 ASN A O 1
ATOM 605 N N . LEU A 1 82 ? -1.479 -4.862 16.736 1.00 66.31 82 LEU A N 1
ATOM 606 C CA . LEU A 1 82 ? -2.856 -5.208 17.097 1.00 66.31 82 LEU A CA 1
ATOM 607 C C . LEU A 1 82 ? -3.219 -6.625 16.622 1.00 66.31 82 LEU A C 1
ATOM 609 O O . LEU A 1 82 ? -3.820 -7.365 17.395 1.00 66.31 82 LEU A O 1
ATOM 613 N N . GLY A 1 83 ? -2.803 -7.018 15.409 1.00 72.44 83 GLY A N 1
ATOM 614 C CA . GLY A 1 83 ? -3.001 -8.369 14.878 1.00 72.44 83 GLY A CA 1
ATOM 615 C C . GLY A 1 83 ? -2.583 -8.555 13.415 1.00 72.44 83 GLY A C 1
ATOM 616 O O . GLY A 1 83 ? -1.699 -7.863 12.905 1.00 72.44 83 GLY A O 1
ATOM 617 N N . LEU A 1 84 ? -3.216 -9.526 12.748 1.00 83.75 84 LEU A N 1
ATOM 618 C CA . LEU A 1 84 ? -3.030 -9.854 11.329 1.00 83.75 84 LEU A CA 1
ATOM 619 C C . LEU A 1 84 ? -4.274 -9.449 10.522 1.00 83.75 84 LEU A C 1
ATOM 621 O O . LEU A 1 84 ? -5.407 -9.577 10.994 1.00 83.75 84 LEU A O 1
ATOM 625 N N . GLY A 1 85 ? -4.049 -8.970 9.302 1.00 85.69 85 GLY A N 1
ATOM 626 C CA . GLY A 1 85 ? -5.075 -8.531 8.365 1.00 85.69 85 GLY A CA 1
ATOM 627 C C . GLY A 1 85 ? -4.706 -8.797 6.909 1.00 85.69 85 GLY A C 1
ATOM 628 O O . GLY A 1 85 ? -3.597 -9.230 6.590 1.00 85.69 85 GLY A O 1
ATOM 629 N N . VAL A 1 86 ? -5.649 -8.501 6.022 1.00 90.44 86 VAL A N 1
ATOM 630 C CA . VAL A 1 86 ? -5.444 -8.421 4.571 1.00 90.44 86 VAL A CA 1
ATOM 631 C C . VAL A 1 86 ? -5.546 -6.971 4.116 1.00 90.44 86 VAL A C 1
ATOM 633 O O . VAL A 1 86 ? -6.259 -6.172 4.724 1.00 90.44 86 VAL A O 1
ATOM 636 N N . ARG A 1 87 ? -4.838 -6.621 3.043 1.00 91.06 87 ARG A N 1
ATOM 637 C CA . ARG A 1 87 ? -4.877 -5.285 2.443 1.00 91.06 87 ARG A CA 1
ATOM 638 C C . ARG A 1 87 ? -4.794 -5.369 0.924 1.00 91.06 87 ARG A C 1
ATOM 640 O O . ARG A 1 87 ? -3.974 -6.114 0.393 1.00 91.06 87 ARG A O 1
ATOM 647 N N . GLY A 1 88 ? -5.620 -4.583 0.243 1.00 93.50 88 GLY A N 1
ATOM 648 C CA . GLY A 1 88 ? -5.517 -4.299 -1.186 1.00 93.50 88 GLY A CA 1
ATOM 649 C C . GLY A 1 88 ? -5.342 -2.802 -1.432 1.00 93.50 88 GLY A C 1
ATOM 650 O O . GLY A 1 88 ? -5.665 -1.987 -0.569 1.00 93.50 88 GLY A O 1
ATOM 651 N N . GLY A 1 89 ? -4.837 -2.418 -2.598 1.00 93.50 89 GLY A N 1
ATOM 652 C CA . GLY A 1 89 ? -4.666 -1.008 -2.929 1.00 93.50 89 GLY A CA 1
ATOM 653 C C . GLY A 1 89 ? -4.395 -0.732 -4.399 1.00 93.50 89 GLY A C 1
ATOM 654 O O . GLY A 1 89 ? -4.060 -1.625 -5.183 1.00 93.50 89 GLY A O 1
ATOM 655 N N . LEU A 1 90 ? -4.546 0.542 -4.748 1.00 95.62 90 LEU A N 1
ATOM 656 C CA . LEU A 1 90 ? -4.170 1.126 -6.025 1.00 95.62 90 LEU A CA 1
ATOM 657 C C . LEU A 1 90 ? -3.099 2.186 -5.783 1.00 95.62 90 LEU A C 1
ATOM 659 O O . LEU A 1 90 ? -3.225 3.037 -4.906 1.00 95.62 90 LEU A O 1
ATOM 663 N N . SER A 1 91 ? -2.061 2.143 -6.605 1.00 95.19 91 SER A N 1
ATOM 664 C CA . SER A 1 91 ? -0.989 3.128 -6.662 1.00 95.19 91 SER A CA 1
ATOM 665 C C . SER A 1 91 ? -0.932 3.730 -8.062 1.00 95.19 91 SER A C 1
ATOM 667 O O . SER A 1 91 ? -0.951 3.008 -9.063 1.00 95.19 91 SER A O 1
ATOM 669 N N . LEU A 1 92 ? -0.904 5.057 -8.122 1.00 95.75 92 LEU A N 1
ATOM 670 C CA . LEU A 1 92 ? -0.850 5.857 -9.335 1.00 95.75 92 LEU A CA 1
ATOM 671 C C . LEU A 1 92 ? 0.495 6.579 -9.405 1.00 95.75 92 LEU A C 1
ATOM 673 O O . LEU A 1 92 ? 0.943 7.168 -8.420 1.00 95.75 92 LEU A O 1
ATOM 677 N N . ILE A 1 93 ? 1.114 6.540 -10.580 1.00 94.44 93 ILE A N 1
ATOM 678 C CA . ILE A 1 93 ? 2.447 7.090 -10.847 1.00 94.44 93 ILE A CA 1
ATOM 679 C C . ILE A 1 93 ? 2.280 8.110 -11.985 1.00 94.44 93 ILE A C 1
ATOM 681 O O . ILE A 1 93 ? 2.382 7.744 -13.156 1.00 94.44 93 ILE A O 1
ATOM 685 N N . PRO A 1 94 ? 1.891 9.367 -11.693 1.00 89.44 94 PRO A N 1
ATOM 686 C CA . PRO A 1 94 ? 1.464 10.302 -12.735 1.00 89.44 94 PRO A CA 1
ATOM 687 C C . PRO A 1 94 ? 2.597 10.792 -13.650 1.00 89.44 94 PRO A C 1
ATOM 689 O O . PRO A 1 94 ? 2.302 11.286 -14.735 1.00 89.44 94 PRO A O 1
ATOM 692 N N . LEU A 1 95 ? 3.867 10.655 -13.249 1.00 90.19 95 LEU A N 1
ATOM 693 C CA . LEU A 1 95 ? 5.034 10.941 -14.088 1.00 90.19 95 LEU A CA 1
ATOM 694 C C . LEU A 1 95 ? 6.095 9.846 -13.908 1.00 90.19 95 LEU A C 1
ATOM 696 O O . LEU A 1 95 ? 6.400 9.470 -12.781 1.00 90.19 95 LEU A O 1
ATOM 700 N N . ASP A 1 96 ? 6.665 9.380 -15.020 1.00 86.31 96 ASP A N 1
ATOM 701 C CA . ASP A 1 96 ? 7.750 8.390 -15.079 1.00 86.31 96 ASP A CA 1
ATOM 702 C C . ASP A 1 96 ? 9.096 9.141 -15.092 1.00 86.31 96 ASP A C 1
ATOM 704 O O . ASP A 1 96 ? 9.528 9.671 -16.117 1.00 86.31 96 ASP A O 1
ATOM 708 N N . LEU A 1 97 ? 9.693 9.292 -13.908 1.00 88.19 97 LEU A N 1
ATOM 709 C CA . LEU A 1 97 ? 10.895 10.086 -13.626 1.00 88.19 97 LEU A CA 1
ATOM 710 C C . LEU A 1 97 ? 11.892 9.272 -12.789 1.00 88.19 97 LEU A C 1
ATOM 712 O O . LEU A 1 97 ? 11.499 8.363 -12.057 1.00 88.19 97 LEU A O 1
ATOM 716 N N . THR A 1 98 ? 13.175 9.662 -12.796 1.00 87.69 98 THR A N 1
ATOM 717 C CA . THR A 1 98 ? 14.226 9.048 -11.955 1.00 87.69 98 THR A CA 1
ATOM 718 C C . THR A 1 98 ? 13.792 8.908 -10.494 1.00 87.69 98 THR A C 1
ATOM 720 O O . THR A 1 98 ? 14.016 7.866 -9.885 1.00 87.69 98 THR A O 1
ATOM 723 N N . ILE A 1 99 ? 13.126 9.935 -9.958 1.00 92.25 99 ILE A N 1
ATOM 724 C CA . ILE A 1 99 ? 12.343 9.866 -8.723 1.00 92.25 99 ILE A CA 1
ATOM 725 C C . ILE A 1 99 ? 10.903 10.207 -9.114 1.00 92.25 99 ILE A C 1
ATOM 727 O O . ILE A 1 99 ? 10.594 11.362 -9.407 1.00 92.25 99 ILE A O 1
ATOM 731 N N . SER A 1 100 ? 10.044 9.194 -9.182 1.00 94.25 100 SER A N 1
ATOM 732 C CA . SER A 1 100 ? 8.663 9.320 -9.653 1.00 94.25 100 SER A CA 1
ATOM 733 C C . SER A 1 100 ? 7.715 9.675 -8.502 1.00 94.25 100 SER A C 1
ATOM 735 O O . SER A 1 100 ? 7.818 9.062 -7.436 1.00 94.25 100 SER A O 1
ATOM 737 N N . PRO A 1 101 ? 6.770 10.619 -8.674 1.00 95.12 101 PRO A N 1
ATOM 738 C CA . PRO A 1 101 ? 5.705 10.842 -7.702 1.00 95.12 101 PRO A CA 1
ATOM 739 C C . PRO A 1 101 ? 4.793 9.616 -7.595 1.00 95.12 101 PRO A C 1
ATOM 741 O O . PRO A 1 101 ? 4.457 8.987 -8.597 1.00 95.12 101 PRO A O 1
ATOM 744 N N . LEU A 1 102 ? 4.359 9.314 -6.375 1.00 94.44 102 LEU A N 1
ATOM 745 C CA . LEU A 1 102 ? 3.507 8.178 -6.047 1.00 94.44 102 LEU A CA 1
ATOM 746 C C . LEU A 1 102 ? 2.279 8.662 -5.268 1.00 94.44 102 LEU A C 1
ATOM 748 O O . LEU A 1 102 ? 2.407 9.265 -4.204 1.00 94.44 102 LEU A O 1
ATOM 752 N N . LEU A 1 103 ? 1.087 8.370 -5.780 1.00 95.56 103 LEU A N 1
ATOM 753 C CA . LEU A 1 103 ? -0.186 8.541 -5.077 1.00 95.56 103 LEU A CA 1
ATOM 754 C C . LEU A 1 103 ? -0.748 7.154 -4.774 1.00 95.56 103 LEU A C 1
ATOM 756 O O . LEU A 1 103 ? -0.771 6.299 -5.654 1.00 95.56 103 LEU A O 1
ATOM 760 N N . GLU A 1 104 ? -1.206 6.901 -3.554 1.00 93.75 104 GLU A N 1
ATOM 761 C CA . GLU A 1 104 ? -1.635 5.567 -3.140 1.00 93.75 104 GLU A CA 1
ATOM 762 C C . GLU A 1 104 ? -2.914 5.600 -2.305 1.00 93.75 104 GLU A C 1
ATOM 764 O O . GLU A 1 104 ? -3.035 6.374 -1.356 1.00 93.75 104 GLU A O 1
ATOM 769 N N . LEU A 1 105 ? -3.848 4.714 -2.652 1.00 94.50 105 LEU A N 1
ATOM 770 C CA . LEU A 1 105 ? -5.088 4.454 -1.937 1.00 94.50 105 LEU A CA 1
ATOM 771 C C . LEU A 1 105 ? -5.134 2.970 -1.561 1.00 94.50 105 LEU A C 1
ATOM 773 O O . LEU A 1 105 ? -5.173 2.104 -2.435 1.00 94.50 105 LEU A O 1
ATOM 777 N N . GLU A 1 106 ? -5.148 2.673 -0.266 1.00 91.38 106 GLU A N 1
ATOM 778 C CA . GLU A 1 106 ? -5.243 1.308 0.256 1.00 91.38 106 GLU A CA 1
ATOM 779 C C . GLU A 1 106 ? -6.513 1.104 1.090 1.00 91.38 106 GLU A C 1
ATOM 781 O O . GLU A 1 106 ? -6.983 2.018 1.771 1.00 91.38 106 GLU A O 1
ATOM 786 N N . TYR A 1 107 ? -7.021 -0.126 1.073 1.00 90.50 107 TYR A N 1
ATOM 787 C CA . TYR A 1 107 ? -8.104 -0.620 1.913 1.00 90.50 107 TYR A CA 1
ATOM 788 C C . TYR A 1 107 ? -7.675 -1.931 2.583 1.00 90.50 107 TYR A C 1
ATOM 790 O O . TYR A 1 107 ? -7.198 -2.854 1.917 1.00 90.50 107 TYR A O 1
ATOM 798 N N . GLY A 1 108 ? -7.827 -2.016 3.902 1.00 85.31 108 GLY A N 1
ATOM 799 C CA . GLY A 1 108 ? -7.444 -3.173 4.703 1.00 85.31 108 GLY A CA 1
ATOM 800 C C . GLY A 1 108 ? -8.524 -3.607 5.685 1.00 85.31 108 GLY A C 1
ATOM 801 O O . GLY A 1 108 ? -9.330 -2.800 6.142 1.00 85.31 108 GLY A O 1
ATOM 802 N N . TYR A 1 109 ? -8.504 -4.893 6.023 1.00 83.38 109 TYR A N 1
ATOM 803 C CA . TYR A 1 109 ? -9.357 -5.500 7.038 1.00 83.38 109 TYR A CA 1
ATOM 804 C C . TYR A 1 109 ? -8.508 -6.364 7.971 1.00 83.38 109 TYR A C 1
ATOM 806 O O . TYR A 1 109 ? -7.747 -7.223 7.515 1.00 83.38 109 TYR A O 1
ATOM 814 N N . TYR A 1 110 ? -8.633 -6.137 9.276 1.00 76.81 110 TYR A N 1
ATOM 815 C CA . TYR A 1 110 ? -7.867 -6.832 10.312 1.00 76.81 110 TYR A CA 1
ATOM 816 C C . TYR A 1 110 ? -8.795 -7.729 11.132 1.00 76.81 110 TYR A C 1
ATOM 818 O O . TYR A 1 110 ? -9.851 -7.283 11.567 1.00 76.81 110 TYR A O 1
ATOM 826 N N . PHE A 1 111 ? -8.409 -8.992 11.341 1.00 69.12 111 PHE A N 1
ATOM 827 C CA . PHE A 1 111 ? -9.316 -10.026 11.870 1.00 69.12 111 PHE A CA 1
ATOM 828 C C . PHE A 1 111 ? -9.365 -10.091 13.400 1.00 69.12 111 PHE A C 1
ATOM 830 O O . PHE A 1 111 ? -10.388 -10.464 13.963 1.00 69.12 111 PHE A O 1
ATOM 837 N N . ASN A 1 112 ? -8.263 -9.741 14.065 1.00 57.75 112 ASN A N 1
ATOM 838 C CA . ASN A 1 112 ? -8.150 -9.715 15.521 1.00 57.75 112 ASN A CA 1
ATOM 839 C C . ASN A 1 112 ? -7.479 -8.399 15.919 1.00 57.75 112 ASN A C 1
ATOM 841 O O . ASN A 1 112 ? -6.317 -8.184 15.574 1.00 57.75 112 ASN A O 1
ATOM 845 N N . ALA A 1 113 ? -8.193 -7.526 16.625 1.00 52.16 113 ALA A N 1
ATOM 846 C CA . ALA A 1 113 ? -7.650 -6.295 17.186 1.00 52.16 113 ALA A CA 1
ATOM 847 C C . ALA A 1 113 ? -7.860 -6.292 18.702 1.00 52.16 113 ALA A C 1
ATOM 849 O O . ALA A 1 113 ? -8.998 -6.362 19.165 1.00 52.16 113 ALA A O 1
ATOM 850 N N . ASN A 1 114 ? -6.770 -6.216 19.476 1.00 54.50 114 ASN A N 1
ATOM 851 C CA . ASN A 1 114 ? -6.874 -6.185 20.934 1.00 54.50 114 ASN A CA 1
ATOM 852 C C . ASN A 1 114 ? -7.359 -4.801 21.419 1.00 54.50 114 ASN A C 1
ATOM 854 O O . ASN A 1 114 ? -6.631 -3.807 21.344 1.00 54.50 114 ASN A O 1
ATOM 858 N N . TYR A 1 115 ? -8.591 -4.778 21.933 1.00 50.25 115 TYR A N 1
ATOM 859 C CA . TYR A 1 115 ? -9.351 -3.590 22.329 1.00 50.25 115 TYR A CA 1
ATOM 860 C C . TYR A 1 115 ? -8.660 -2.746 23.419 1.00 50.25 115 TYR A C 1
ATOM 862 O O . TYR A 1 115 ? -8.726 -1.518 23.387 1.00 50.25 115 TYR A O 1
ATOM 870 N N . GLU A 1 116 ? -7.916 -3.384 24.332 1.00 46.38 116 GLU A N 1
ATOM 871 C CA . GLU A 1 116 ? -7.205 -2.725 25.442 1.00 46.38 116 GLU A CA 1
ATOM 872 C C . GLU A 1 116 ? -6.215 -1.653 24.954 1.00 46.38 116 GLU A C 1
ATOM 874 O O . GLU A 1 116 ? -6.121 -0.560 25.521 1.00 46.38 116 GLU A O 1
ATOM 879 N N . LYS A 1 117 ? -5.492 -1.939 23.861 1.00 47.25 117 LYS A N 1
ATOM 880 C CA . LYS A 1 117 ? -4.497 -1.013 23.295 1.00 47.25 117 LYS A CA 1
ATOM 881 C C . LYS A 1 117 ? -5.138 0.170 22.574 1.00 47.25 117 LYS A C 1
ATOM 883 O O . LYS A 1 117 ? -4.568 1.256 22.595 1.00 47.25 117 LYS A O 1
ATOM 888 N N . LEU A 1 118 ? -6.315 -0.029 21.976 1.00 51.44 118 LEU A N 1
ATOM 889 C CA . LEU A 1 118 ? -7.075 1.040 21.327 1.00 51.44 118 LEU A CA 1
ATOM 890 C C . LEU A 1 118 ? -7.576 2.043 22.377 1.00 51.44 118 LEU A C 1
ATOM 892 O O . LEU A 1 118 ? -7.266 3.227 22.281 1.00 51.44 118 LEU A O 1
ATOM 896 N N . LEU A 1 119 ? -8.256 1.568 23.427 1.00 50.41 119 LEU A N 1
ATOM 897 C CA . LEU A 1 119 ? -8.773 2.429 24.501 1.00 50.41 119 LEU A CA 1
ATOM 898 C C . LEU A 1 119 ? -7.663 3.202 25.228 1.00 50.41 119 LEU A C 1
ATOM 900 O O . LEU A 1 119 ? -7.789 4.409 25.437 1.00 50.41 119 LEU A O 1
ATOM 904 N N . THR A 1 120 ? -6.550 2.534 25.552 1.00 50.06 120 THR A N 1
ATOM 905 C CA . THR A 1 120 ? -5.403 3.175 26.221 1.00 50.06 120 THR A CA 1
ATOM 906 C C . THR A 1 120 ? -4.831 4.329 25.387 1.00 50.06 120 THR A C 1
ATOM 908 O O . THR A 1 120 ? -4.468 5.365 25.942 1.00 50.06 120 THR A O 1
ATOM 911 N N . GLN A 1 121 ? -4.789 4.183 24.057 1.00 47.00 121 GLN A N 1
ATOM 912 C CA . GLN A 1 121 ? -4.271 5.208 23.148 1.00 47.00 121 GLN A CA 1
ATOM 913 C C . GLN A 1 121 ? -5.288 6.323 22.827 1.00 47.00 121 GLN A C 1
ATOM 915 O O . GLN A 1 121 ? -4.862 7.424 22.484 1.00 47.00 121 GLN A O 1
ATOM 920 N N . LEU A 1 122 ? -6.602 6.085 22.967 1.00 49.34 122 LEU A N 1
ATOM 921 C CA . LEU A 1 122 ? -7.626 7.134 22.831 1.00 49.34 122 LEU A CA 1
ATOM 922 C C . LEU A 1 122 ? -7.781 8.007 24.088 1.00 49.34 122 LEU A C 1
ATOM 924 O O . LEU A 1 122 ? -7.987 9.210 23.954 1.00 49.34 122 LEU A O 1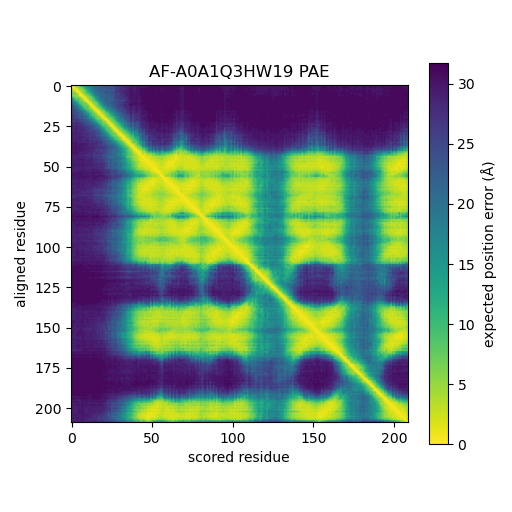
ATOM 928 N N . HIS A 1 123 ? -7.728 7.425 25.292 1.00 44.28 123 HIS A N 1
ATOM 929 C CA . HIS A 1 123 ? -8.107 8.132 26.529 1.00 44.28 123 HIS A CA 1
ATOM 930 C C . HIS A 1 123 ? -6.955 8.412 27.507 1.00 44.28 123 HIS A C 1
ATOM 932 O O . HIS A 1 123 ? -7.148 9.166 28.458 1.00 44.28 123 HIS A O 1
ATOM 938 N N . GLY A 1 124 ? -5.771 7.812 27.331 1.00 36.88 124 GLY A N 1
ATOM 939 C CA . GLY A 1 124 ? -4.624 8.026 28.229 1.00 36.88 124 GLY A CA 1
ATOM 940 C C . GLY A 1 124 ? -4.825 7.537 29.674 1.00 36.88 124 GLY A C 1
ATOM 941 O O . GLY A 1 124 ? -3.979 7.791 30.528 1.00 36.88 124 GLY A O 1
ATOM 942 N N . GLN A 1 125 ? -5.926 6.834 29.951 1.00 35.81 125 GLN A N 1
ATOM 943 C CA . GLN A 1 125 ? -6.266 6.238 31.242 1.00 35.81 125 GLN A CA 1
ATOM 944 C C . GLN A 1 125 ? -6.596 4.751 31.045 1.00 35.81 125 GLN A C 1
ATOM 946 O O . GLN A 1 125 ? -7.381 4.423 30.147 1.00 35.81 125 GLN A O 1
ATOM 951 N N . PRO A 1 126 ? -6.025 3.837 31.854 1.00 36.75 126 PRO A N 1
ATOM 952 C CA . PRO A 1 126 ? -6.328 2.416 31.762 1.00 36.75 126 PRO A CA 1
ATOM 953 C C . PRO A 1 126 ? -7.759 2.165 32.250 1.00 36.75 126 PRO A C 1
ATOM 955 O O . PRO A 1 126 ? -8.062 2.297 33.433 1.00 36.75 126 PRO A O 1
ATOM 958 N N . THR A 1 127 ? -8.644 1.797 31.328 1.00 43.97 127 THR A N 1
ATOM 959 C CA . THR A 1 127 ? -10.027 1.413 31.629 1.00 43.97 127 THR A CA 1
ATOM 960 C C . THR A 1 127 ? -10.156 -0.103 31.555 1.00 43.97 127 THR A C 1
ATOM 962 O O . THR A 1 127 ? -9.836 -0.715 30.536 1.00 43.97 127 THR A O 1
ATOM 965 N N . THR A 1 128 ? -10.586 -0.723 32.656 1.00 40.81 128 THR A N 1
ATOM 966 C CA . THR A 1 128 ? -10.794 -2.174 32.741 1.00 40.81 128 THR A CA 1
ATOM 967 C C . THR A 1 128 ? -11.840 -2.611 31.709 1.00 40.81 128 THR A C 1
ATOM 969 O O . THR A 1 128 ? -12.903 -1.989 31.655 1.00 40.81 128 THR A O 1
ATOM 972 N N . PRO A 1 129 ? -11.599 -3.661 30.900 1.00 41.91 129 PRO A N 1
ATOM 973 C CA . PRO A 1 129 ? -12.569 -4.095 29.901 1.00 41.91 129 PRO A CA 1
ATOM 974 C C . PRO A 1 129 ? -13.895 -4.539 30.526 1.00 41.91 129 PRO A C 1
ATOM 976 O O . PRO A 1 129 ? -13.908 -5.405 31.403 1.00 41.91 129 PRO A O 1
ATOM 979 N N . ALA A 1 130 ? -15.011 -4.031 29.997 1.00 42.59 130 ALA A N 1
ATOM 980 C CA . ALA A 1 130 ? -16.294 -4.717 30.117 1.00 42.59 130 ALA A CA 1
ATOM 981 C C . ALA A 1 130 ? -16.157 -6.116 29.485 1.00 42.59 130 ALA A C 1
ATOM 983 O O . ALA A 1 130 ? -15.608 -6.279 28.388 1.00 42.59 130 ALA A O 1
ATOM 984 N N . THR A 1 131 ? -16.558 -7.151 30.219 1.00 40.81 131 THR A N 1
ATOM 985 C CA . THR A 1 131 ? -16.113 -8.529 29.979 1.00 40.81 131 THR A CA 1
ATOM 986 C C . THR A 1 131 ? -16.862 -9.225 28.843 1.00 40.81 131 THR A C 1
ATOM 988 O O . THR A 1 131 ? -17.753 -10.029 29.090 1.00 40.81 131 THR A O 1
ATOM 991 N N . GLY A 1 132 ? -16.423 -9.016 27.598 1.00 42.84 132 GLY A N 1
ATOM 992 C CA . GLY A 1 132 ? -16.887 -9.833 26.467 1.00 42.84 132 GLY A CA 1
ATOM 993 C C . GLY A 1 132 ? -16.099 -9.658 25.169 1.00 42.84 132 GLY A C 1
ATOM 994 O O . GLY A 1 132 ? -15.659 -10.635 24.559 1.00 42.84 132 GLY A O 1
ATOM 995 N N . ILE A 1 133 ? -15.869 -8.413 24.750 1.00 44.50 133 ILE A N 1
ATOM 996 C CA . ILE A 1 133 ? -15.469 -8.093 23.370 1.00 44.50 133 ILE A CA 1
ATOM 997 C C . ILE A 1 133 ? -13.944 -8.223 23.165 1.00 44.50 133 ILE A C 1
ATOM 999 O O . ILE A 1 133 ? -13.209 -7.241 23.094 1.00 44.50 133 ILE A O 1
ATOM 1003 N N . ARG A 1 134 ? -13.450 -9.466 23.079 1.00 47.00 134 ARG A N 1
ATOM 1004 C CA . ARG A 1 134 ? -12.007 -9.773 22.945 1.00 47.00 134 ARG A CA 1
ATOM 1005 C C . ARG A 1 134 ? -11.430 -9.675 21.528 1.00 47.00 134 ARG A C 1
ATOM 1007 O O . ARG A 1 134 ? -10.220 -9.529 21.404 1.00 47.00 134 ARG A O 1
ATOM 1014 N N . ASN A 1 135 ? -12.257 -9.751 20.485 1.00 51.06 135 ASN A N 1
ATOM 1015 C CA . ASN A 1 135 ? -11.842 -9.582 19.089 1.00 51.06 135 ASN A CA 1
ATOM 1016 C C . ASN A 1 135 ? -12.891 -8.750 18.342 1.00 51.06 135 ASN A C 1
ATOM 1018 O O . ASN A 1 135 ? -14.050 -9.154 18.269 1.00 51.06 135 ASN A O 1
ATOM 1022 N N . VAL A 1 136 ? -12.475 -7.629 17.749 1.00 55.62 136 VAL A N 1
ATOM 1023 C CA . VAL A 1 136 ? -13.291 -6.846 16.807 1.00 55.62 136 VAL A CA 1
ATOM 1024 C C . VAL A 1 136 ? -12.538 -6.742 15.487 1.00 55.62 136 VAL A C 1
ATOM 1026 O O . VAL A 1 136 ? -11.346 -6.429 15.480 1.00 55.62 136 VAL A O 1
ATOM 1029 N N . GLY A 1 137 ? -13.231 -7.006 14.380 1.00 60.19 137 GLY A N 1
ATOM 1030 C CA . GLY A 1 137 ? -12.715 -6.721 13.046 1.00 60.19 137 GLY A CA 1
ATOM 1031 C C . GLY A 1 137 ? -12.887 -5.241 12.713 1.00 60.19 137 GLY A C 1
ATOM 1032 O O . GLY A 1 137 ? -13.950 -4.679 12.971 1.00 60.19 137 GLY A O 1
ATOM 1033 N N . TYR A 1 138 ? -11.860 -4.598 12.154 1.00 66.31 138 TYR A N 1
ATOM 1034 C CA . TYR A 1 138 ? -11.945 -3.195 11.735 1.00 66.31 138 TYR A CA 1
ATOM 1035 C C . TYR A 1 138 ? -11.506 -3.000 10.289 1.00 66.31 138 TYR A C 1
ATOM 1037 O O . TYR A 1 138 ? -10.647 -3.719 9.766 1.00 66.31 138 TYR A O 1
ATOM 1045 N N . HIS A 1 139 ? -12.102 -1.986 9.669 1.00 78.19 139 HIS A N 1
ATOM 1046 C CA . HIS A 1 139 ? -11.846 -1.577 8.300 1.00 78.19 139 HIS A CA 1
ATOM 1047 C C . HIS A 1 139 ? -10.938 -0.347 8.323 1.00 78.19 139 HIS A C 1
ATOM 1049 O O . HIS A 1 139 ? -11.166 0.604 9.072 1.00 78.19 139 HIS A O 1
ATOM 1055 N N . GLN A 1 140 ? -9.897 -0.365 7.500 1.00 79.69 140 GLN A N 1
ATOM 1056 C CA . GLN A 1 140 ? -8.946 0.728 7.354 1.00 79.69 140 GLN A CA 1
ATOM 1057 C C . GLN A 1 140 ? -8.975 1.213 5.905 1.00 79.69 140 GLN A C 1
ATOM 1059 O O . GLN A 1 140 ? -8.751 0.425 4.991 1.00 79.69 140 GLN A O 1
ATOM 1064 N N . VAL A 1 141 ? -9.189 2.507 5.688 1.00 87.44 141 VAL A N 1
ATOM 1065 C CA . VAL A 1 141 ? -8.910 3.177 4.408 1.00 87.44 141 VAL A CA 1
ATOM 1066 C C . VAL A 1 141 ? -7.694 4.070 4.624 1.00 87.44 141 VAL A C 1
ATOM 1068 O O . VAL A 1 141 ? -7.614 4.740 5.649 1.00 87.44 141 VAL A O 1
ATOM 1071 N N . SER A 1 142 ? -6.737 4.119 3.698 1.00 87.44 142 SER A N 1
ATOM 1072 C CA . SER A 1 142 ? -5.628 5.078 3.783 1.00 87.44 142 SER A CA 1
ATOM 1073 C C . SER A 1 142 ? -5.301 5.701 2.437 1.00 87.44 142 SER A C 1
ATOM 1075 O O . SER A 1 142 ? -5.097 4.973 1.467 1.00 87.44 142 SER A O 1
ATOM 1077 N N . GLY A 1 143 ? -5.206 7.030 2.410 1.00 92.12 143 GLY A N 1
ATOM 1078 C CA . GLY A 1 143 ? -4.644 7.792 1.300 1.00 92.12 143 GLY A CA 1
ATOM 1079 C C . GLY A 1 143 ? -3.249 8.288 1.672 1.00 92.12 143 GLY A C 1
ATOM 1080 O O . GLY A 1 143 ? -3.064 8.871 2.742 1.00 92.12 143 GLY A O 1
ATOM 1081 N N . SER A 1 144 ? -2.265 8.061 0.809 1.00 93.00 144 SER A N 1
ATOM 1082 C CA . SER A 1 144 ? -0.876 8.482 1.017 1.00 93.00 144 SER A CA 1
ATOM 1083 C C . SER A 1 144 ? -0.235 9.011 -0.260 1.00 93.00 144 SER A C 1
ATOM 1085 O O . SER A 1 144 ? -0.567 8.583 -1.364 1.00 93.00 144 SER A O 1
ATOM 1087 N N . VAL A 1 145 ? 0.701 9.940 -0.091 1.00 95.25 145 VAL A N 1
ATOM 1088 C CA . VAL A 1 145 ? 1.513 10.538 -1.154 1.00 95.25 145 VAL A CA 1
ATOM 1089 C C . VAL A 1 145 ? 2.988 10.284 -0.862 1.00 95.25 145 VAL A C 1
ATOM 1091 O O . VAL A 1 145 ? 3.405 10.209 0.295 1.00 95.25 145 VAL A O 1
ATOM 1094 N N . GLY A 1 146 ? 3.793 10.121 -1.901 1.00 94.69 146 GLY A N 1
ATOM 1095 C CA . GLY A 1 146 ? 5.182 9.719 -1.750 1.00 94.69 146 GLY A CA 1
ATOM 1096 C C . GLY A 1 146 ? 5.973 9.791 -3.042 1.00 94.69 146 GLY A C 1
ATOM 1097 O O . GLY A 1 146 ? 5.561 10.422 -4.016 1.00 94.69 146 GLY A O 1
ATOM 1098 N N . LEU A 1 147 ? 7.120 9.124 -3.026 1.00 96.06 147 LEU A N 1
ATOM 1099 C CA . LEU A 1 147 ? 8.070 9.037 -4.125 1.00 96.06 147 LEU A CA 1
ATOM 1100 C C . LEU A 1 147 ? 8.518 7.581 -4.298 1.00 96.06 147 LEU A C 1
ATOM 1102 O O . LEU A 1 147 ? 8.656 6.850 -3.312 1.00 96.06 147 LEU A O 1
ATOM 1106 N N . GLU A 1 148 ? 8.802 7.173 -5.532 1.00 95.44 148 GLU A N 1
ATOM 1107 C CA . GLU A 1 148 ? 9.486 5.914 -5.825 1.00 95.44 148 GLU A CA 1
ATOM 1108 C C . GLU A 1 148 ? 10.722 6.097 -6.710 1.00 95.44 148 GLU A C 1
ATOM 1110 O O . GLU A 1 148 ? 10.800 6.994 -7.547 1.00 95.44 148 GLU A O 1
ATOM 1115 N N . PHE A 1 149 ? 11.714 5.241 -6.482 1.00 94.19 149 PHE A N 1
ATOM 1116 C CA . PHE A 1 149 ? 13.034 5.266 -7.100 1.00 94.19 149 PHE A CA 1
ATOM 1117 C C . PHE A 1 149 ? 13.391 3.845 -7.547 1.00 94.19 149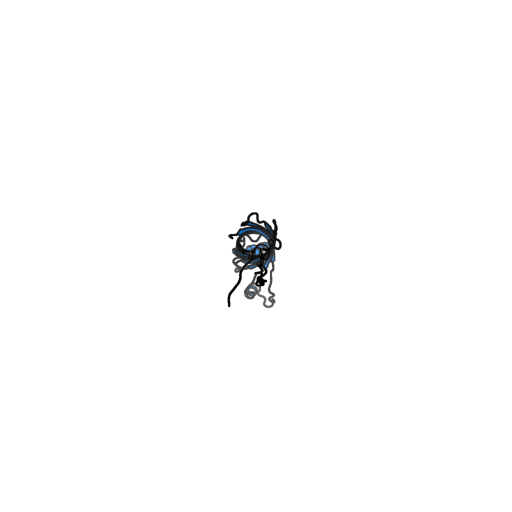 PHE A C 1
ATOM 1119 O O . PHE A 1 149 ? 13.384 2.911 -6.740 1.00 94.19 149 PHE A O 1
ATOM 1126 N N . SER A 1 150 ? 13.696 3.670 -8.834 1.00 92.00 150 SER A N 1
ATOM 1127 C CA . SER A 1 150 ? 13.975 2.360 -9.441 1.00 92.00 150 SER A CA 1
ATOM 1128 C C . SER A 1 150 ? 15.452 2.231 -9.839 1.00 92.00 150 SER A C 1
ATOM 1130 O O . SER A 1 150 ? 15.777 2.432 -11.009 1.00 92.00 150 SER A O 1
ATOM 1132 N N . PRO A 1 151 ? 16.370 1.893 -8.907 1.00 88.56 151 PRO A N 1
ATOM 1133 C CA . PRO A 1 151 ? 17.802 1.768 -9.206 1.00 88.56 151 PRO A CA 1
ATOM 1134 C C . PRO A 1 151 ? 18.135 0.611 -10.158 1.00 88.56 151 PRO A C 1
ATOM 1136 O O . PRO A 1 151 ? 19.214 0.591 -10.742 1.00 88.56 151 PRO A O 1
ATOM 1139 N N . ALA A 1 152 ? 17.234 -0.363 -10.315 1.00 89.12 152 ALA A N 1
ATOM 1140 C CA . ALA A 1 152 ? 17.383 -1.457 -11.264 1.00 89.12 152 ALA A CA 1
ATOM 1141 C C . ALA A 1 152 ? 16.032 -1.813 -11.892 1.00 89.12 152 ALA A C 1
ATOM 1143 O O . ALA A 1 152 ? 14.987 -1.686 -11.259 1.00 89.12 152 ALA A O 1
ATOM 1144 N N . ARG A 1 153 ? 16.049 -2.357 -13.117 1.00 85.38 153 ARG A N 1
ATOM 1145 C CA . ARG A 1 153 ? 14.845 -2.743 -13.884 1.00 85.38 153 ARG A CA 1
ATOM 1146 C C . ARG A 1 153 ? 13.831 -3.579 -13.087 1.00 85.38 153 ARG A C 1
ATOM 1148 O O . ARG A 1 153 ? 12.630 -3.481 -13.343 1.00 85.38 153 ARG A O 1
ATOM 1155 N N . TYR A 1 154 ? 14.301 -4.402 -12.152 1.00 90.00 154 TYR A N 1
ATOM 1156 C CA . TYR A 1 154 ? 13.478 -5.321 -11.361 1.00 90.00 154 TYR A CA 1
ATOM 1157 C C . TYR A 1 154 ? 13.251 -4.879 -9.913 1.00 90.00 154 TYR A C 1
ATOM 1159 O O . TYR A 1 154 ? 12.504 -5.558 -9.218 1.00 90.00 154 TYR A O 1
ATOM 1167 N N . VAL A 1 155 ? 13.866 -3.781 -9.457 1.00 93.69 155 VAL A N 1
ATOM 1168 C CA . VAL A 1 155 ? 13.865 -3.369 -8.046 1.00 93.69 155 VAL A CA 1
ATOM 1169 C C . VAL A 1 155 ? 13.490 -1.896 -7.923 1.00 93.69 155 VAL A C 1
ATOM 1171 O O . VAL A 1 155 ? 14.209 -1.027 -8.417 1.00 93.69 155 VAL A O 1
ATOM 1174 N N . THR A 1 156 ? 12.397 -1.623 -7.211 1.00 94.44 156 THR A N 1
ATOM 1175 C CA . THR A 1 156 ? 11.916 -0.264 -6.923 1.00 94.44 156 THR A CA 1
ATOM 1176 C C . THR A 1 156 ? 11.791 -0.074 -5.418 1.00 94.44 156 THR A C 1
ATOM 1178 O O . THR A 1 156 ? 11.129 -0.863 -4.745 1.00 94.44 156 THR A O 1
ATOM 1181 N N . PHE A 1 157 ? 12.397 0.982 -4.889 1.00 95.69 157 PHE A N 1
ATOM 1182 C CA . PHE A 1 157 ? 12.161 1.459 -3.529 1.00 95.69 157 PHE A CA 1
ATOM 1183 C C . PHE A 1 157 ? 11.080 2.536 -3.559 1.00 95.69 157 PHE A C 1
ATOM 1185 O O . PHE A 1 157 ? 11.034 3.333 -4.494 1.00 95.69 157 PHE A O 1
ATOM 1192 N N . PHE A 1 158 ? 10.237 2.601 -2.533 1.00 95.06 158 PHE A N 1
ATOM 1193 C CA . PHE A 1 158 ? 9.265 3.684 -2.385 1.00 95.06 158 PHE A CA 1
ATOM 1194 C C . PHE A 1 158 ? 9.147 4.135 -0.932 1.00 95.06 158 PHE A C 1
ATOM 1196 O O . PHE A 1 158 ? 9.401 3.366 0.000 1.00 95.06 158 PHE A O 1
ATOM 1203 N N . GLY A 1 159 ? 8.741 5.388 -0.748 1.00 95.19 159 GLY A N 1
ATOM 1204 C CA . GLY A 1 159 ? 8.464 5.968 0.558 1.00 95.19 159 GLY A CA 1
ATOM 1205 C C . GLY A 1 159 ? 7.391 7.043 0.473 1.00 95.19 159 GLY A C 1
ATOM 1206 O O . GLY A 1 159 ? 7.346 7.800 -0.494 1.00 95.19 159 GLY A O 1
ATOM 1207 N N . GLY A 1 160 ? 6.517 7.113 1.473 1.00 93.69 160 GLY A N 1
ATOM 1208 C CA . GLY A 1 160 ? 5.405 8.057 1.483 1.00 93.69 160 GLY A CA 1
ATOM 1209 C C . GLY A 1 160 ? 4.791 8.274 2.859 1.00 93.69 160 GLY A C 1
ATOM 1210 O O . GLY A 1 160 ? 5.007 7.504 3.798 1.00 93.69 160 GLY A O 1
ATOM 1211 N N . VAL A 1 161 ? 4.005 9.341 2.958 1.00 93.69 161 VAL A N 1
ATOM 1212 C CA . VAL A 1 161 ? 3.248 9.740 4.148 1.00 93.69 161 VAL A CA 1
ATOM 1213 C C . VAL A 1 161 ? 1.790 9.996 3.780 1.00 93.69 161 VAL A C 1
ATOM 1215 O O . VAL A 1 161 ? 1.460 10.270 2.627 1.00 93.69 161 VAL A O 1
ATOM 1218 N N . GLY A 1 162 ? 0.883 9.883 4.741 1.00 89.88 162 GLY A N 1
ATOM 1219 C CA . GLY A 1 162 ? -0.540 10.039 4.472 1.00 89.88 162 GLY A CA 1
ATOM 1220 C C . GLY A 1 162 ? -1.411 10.006 5.711 1.00 89.88 162 GLY A C 1
ATOM 1221 O O . GLY A 1 162 ? -0.932 10.133 6.838 1.00 89.88 162 GLY A O 1
ATOM 1222 N N . ILE A 1 163 ? -2.702 9.792 5.483 1.00 85.88 163 ILE A N 1
ATOM 1223 C CA . ILE A 1 163 ? -3.726 9.692 6.520 1.00 85.88 163 ILE A CA 1
ATOM 1224 C C . ILE A 1 163 ? -4.483 8.382 6.313 1.00 85.88 163 ILE A C 1
ATOM 1226 O O . ILE A 1 163 ? -4.921 8.064 5.204 1.00 85.88 163 ILE A O 1
ATOM 1230 N N . SER A 1 164 ? -4.654 7.628 7.395 1.00 80.06 164 SER A N 1
ATOM 1231 C CA . SER A 1 164 ? -5.598 6.515 7.451 1.00 80.06 164 SER A CA 1
ATOM 1232 C C . SER A 1 164 ? -6.835 6.894 8.258 1.00 80.06 164 SER A C 1
ATOM 1234 O O . SER A 1 164 ? -6.717 7.564 9.279 1.00 80.06 164 SER A O 1
ATOM 1236 N N . TYR A 1 165 ? -8.002 6.461 7.790 1.00 76.19 165 TYR A N 1
ATOM 1237 C CA . TYR A 1 165 ? -9.301 6.576 8.443 1.00 76.19 165 TYR A CA 1
ATOM 1238 C C . TYR A 1 165 ? -9.779 5.175 8.813 1.00 76.19 165 TYR A C 1
ATOM 1240 O O . TYR A 1 165 ? -9.782 4.269 7.973 1.00 76.19 165 TYR A O 1
ATOM 1248 N N . TRP A 1 166 ? -10.099 4.976 10.088 1.00 70.38 166 TRP A N 1
ATOM 1249 C CA . TRP A 1 166 ? -10.464 3.675 10.640 1.00 70.38 166 TRP A CA 1
ATOM 1250 C C . TRP A 1 166 ? -11.964 3.675 10.935 1.00 70.38 166 TRP A C 1
ATOM 1252 O O . TRP A 1 166 ? -12.479 4.618 11.537 1.00 70.38 166 TRP A O 1
ATOM 1262 N N . PHE A 1 167 ? -12.655 2.617 10.513 1.00 66.69 167 PHE A N 1
ATOM 1263 C CA . PHE A 1 167 ? -14.099 2.455 10.664 1.00 66.69 167 PHE A CA 1
ATOM 1264 C C . PHE A 1 167 ? -14.404 1.092 11.301 1.00 66.69 167 PHE A C 1
ATOM 1266 O O . PHE A 1 167 ? -13.859 0.061 10.894 1.00 66.69 167 PHE A O 1
ATOM 1273 N N . ILE A 1 168 ? -15.271 1.092 12.314 1.00 59.81 168 ILE A N 1
ATOM 1274 C CA . ILE A 1 168 ? -15.665 -0.103 13.071 1.00 59.81 168 ILE A CA 1
ATOM 1275 C C . ILE A 1 168 ? -17.095 -0.470 12.665 1.00 59.81 168 ILE A C 1
ATOM 1277 O O . ILE A 1 168 ? -18.035 0.251 12.995 1.00 59.81 168 ILE A O 1
ATOM 1281 N N . GLU A 1 169 ? -17.273 -1.583 11.952 1.00 49.66 169 GLU A N 1
ATOM 1282 C CA . GLU A 1 169 ? -18.600 -2.051 11.533 1.00 49.66 169 GLU A CA 1
ATOM 1283 C C . GLU A 1 169 ? -19.229 -2.926 12.631 1.00 49.66 169 GLU A C 1
ATOM 1285 O O . GLU A 1 169 ? -19.049 -4.145 12.681 1.00 49.66 169 GLU A O 1
ATOM 1290 N N . VAL A 1 170 ? -19.971 -2.299 13.550 1.00 48.09 170 VAL A N 1
ATOM 1291 C CA . VAL A 1 170 ? -20.687 -3.008 14.624 1.00 48.09 170 VAL A CA 1
ATOM 1292 C C . VAL A 1 170 ? -21.937 -3.684 14.050 1.00 48.09 170 VAL A C 1
ATOM 1294 O O . VAL A 1 170 ? -23.028 -3.116 14.044 1.00 48.09 170 VAL A O 1
ATOM 1297 N N . ARG A 1 171 ? -21.774 -4.922 13.565 1.00 41.78 171 ARG A N 1
ATOM 1298 C CA . ARG A 1 171 ? -22.817 -5.682 12.840 1.00 41.78 171 ARG A CA 1
ATOM 1299 C C . ARG A 1 171 ? -24.117 -5.924 13.628 1.00 41.78 171 ARG A C 1
ATOM 1301 O O . ARG A 1 171 ? -25.132 -6.194 13.000 1.00 41.78 171 ARG A O 1
ATOM 1308 N N . ASN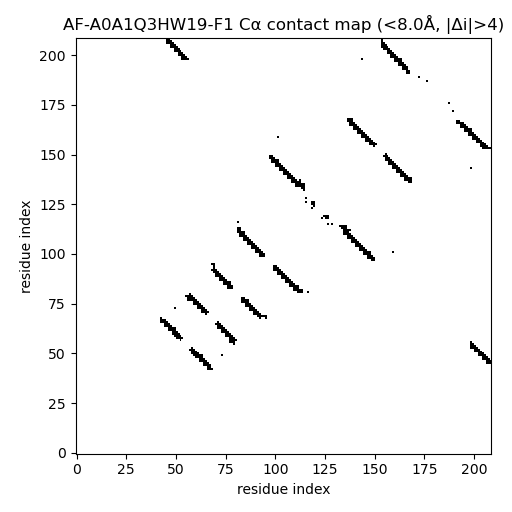 A 1 172 ? -24.098 -5.784 14.958 1.00 41.34 172 ASN A N 1
ATOM 1309 C CA . ASN A 1 172 ? -25.283 -5.723 15.821 1.00 41.34 172 ASN A CA 1
ATOM 1310 C C . ASN A 1 172 ? -25.183 -4.531 16.794 1.00 41.34 172 ASN A C 1
ATOM 1312 O O . ASN A 1 172 ? -24.812 -4.677 17.957 1.00 41.34 172 ASN A O 1
ATOM 1316 N N . ALA A 1 173 ? -25.585 -3.337 16.350 1.00 43.81 173 ALA A N 1
ATOM 1317 C CA . ALA A 1 173 ? -25.739 -2.176 17.239 1.00 43.81 173 ALA A CA 1
ATOM 1318 C C . ALA A 1 173 ? -26.859 -2.352 18.295 1.00 43.81 173 ALA A C 1
ATOM 1320 O O . ALA A 1 173 ? -26.988 -1.533 19.199 1.00 43.81 173 ALA A O 1
ATOM 1321 N N . ARG A 1 174 ? -27.680 -3.408 18.178 1.00 41.91 174 ARG A N 1
ATOM 1322 C CA . ARG A 1 174 ? -28.809 -3.698 19.074 1.00 41.91 174 ARG A CA 1
ATOM 1323 C C . ARG A 1 174 ? -28.373 -4.308 20.407 1.00 41.91 174 ARG A C 1
ATOM 1325 O O . ARG A 1 174 ? -28.925 -3.945 21.437 1.00 41.91 174 ARG A O 1
ATOM 1332 N N . ASP A 1 175 ? -27.369 -5.181 20.384 1.00 44.75 175 ASP A N 1
ATOM 1333 C CA . ASP A 1 175 ? -26.912 -5.901 21.580 1.00 44.75 175 ASP A CA 1
ATOM 1334 C C . ASP A 1 175 ? -26.030 -4.993 22.455 1.00 44.75 175 ASP A C 1
ATOM 1336 O O . ASP A 1 175 ? -26.173 -4.958 23.673 1.00 44.75 175 ASP A O 1
ATOM 1340 N N . PHE A 1 176 ? -25.198 -4.156 21.821 1.00 43.34 176 PHE A N 1
ATOM 1341 C CA . PHE A 1 176 ? -24.305 -3.203 22.496 1.00 43.34 176 PHE A CA 1
ATOM 1342 C C . PHE A 1 176 ? -25.045 -2.106 23.290 1.00 43.34 176 PHE A C 1
ATOM 1344 O O . PHE A 1 176 ? -24.475 -1.517 24.203 1.00 43.34 176 PHE A O 1
ATOM 1351 N N . ILE A 1 177 ? -26.309 -1.825 22.955 1.00 47.19 177 ILE A N 1
ATOM 1352 C CA . ILE A 1 177 ? -27.143 -0.851 23.679 1.00 47.19 177 ILE A CA 1
ATOM 1353 C C . ILE A 1 177 ? -27.822 -1.497 24.898 1.00 47.19 177 ILE A C 1
ATOM 1355 O O . ILE A 1 177 ? -27.999 -0.830 25.911 1.00 47.19 177 ILE A O 1
ATOM 1359 N N . LEU A 1 178 ? -28.140 -2.796 24.837 1.00 43.19 178 LEU A N 1
ATOM 1360 C CA . LEU A 1 178 ? -28.823 -3.521 25.916 1.00 43.19 178 LEU A CA 1
ATOM 1361 C C . LEU A 1 178 ? -27.909 -3.885 27.100 1.00 43.19 178 LEU A C 1
ATOM 1363 O O . LEU A 1 178 ? -28.407 -4.076 28.202 1.00 43.19 178 LEU A O 1
ATOM 1367 N N . GLU A 1 179 ? -26.592 -3.979 26.896 1.00 43.47 179 GLU A N 1
ATOM 1368 C CA . GLU A 1 179 ? -25.627 -4.287 27.970 1.00 43.47 179 GLU A CA 1
ATOM 1369 C C . GLU A 1 179 ? -25.063 -3.023 28.655 1.00 43.47 179 GLU A C 1
ATOM 1371 O O . GLU A 1 179 ? -24.516 -3.095 29.754 1.00 43.47 179 GLU A O 1
ATOM 1376 N N . ALA A 1 180 ? -25.197 -1.850 28.026 1.00 46.12 180 ALA A N 1
ATOM 1377 C CA . ALA A 1 180 ? -24.555 -0.615 28.479 1.00 46.12 180 ALA A CA 1
ATOM 1378 C C . ALA A 1 180 ? -25.450 0.305 29.326 1.00 46.12 180 ALA A C 1
ATOM 1380 O O . ALA A 1 180 ? -24.931 1.232 29.954 1.00 46.12 180 ALA A O 1
ATOM 1381 N N . THR A 1 181 ? -26.779 0.145 29.306 1.00 45.66 181 THR A N 1
ATOM 1382 C CA . THR A 1 181 ? -27.701 1.101 29.944 1.00 45.66 181 THR A CA 1
ATOM 1383 C C . THR A 1 181 ? -29.059 0.480 30.291 1.00 45.66 181 THR A C 1
ATOM 1385 O O . THR A 1 181 ? -29.826 0.113 29.407 1.00 45.66 181 THR A O 1
ATOM 1388 N N . ASP A 1 182 ? -29.375 0.434 31.587 1.00 46.22 182 ASP A N 1
ATOM 1389 C CA . ASP A 1 182 ? -30.661 -0.011 32.155 1.00 46.22 182 ASP A CA 1
ATOM 1390 C C . ASP A 1 182 ? -31.690 1.148 32.176 1.00 46.22 182 ASP A C 1
ATOM 1392 O O . ASP A 1 182 ? -32.251 1.493 33.214 1.00 46.22 182 ASP A O 1
ATOM 1396 N N . ASP A 1 183 ? -31.859 1.832 31.035 1.00 40.22 183 ASP A N 1
ATOM 1397 C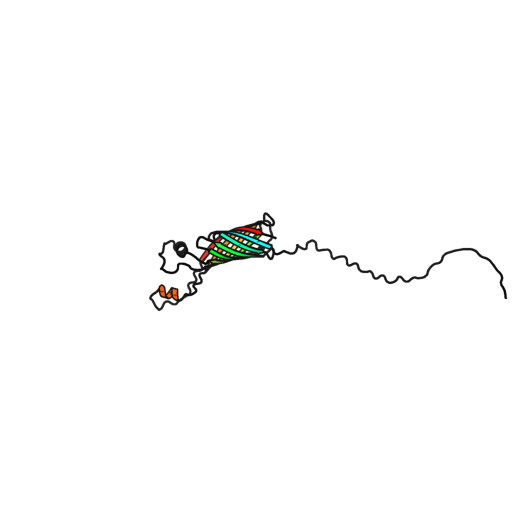 CA . ASP A 1 183 ? -32.696 3.038 30.889 1.00 40.22 183 ASP A CA 1
ATOM 1398 C C . ASP A 1 183 ? -33.377 3.069 29.494 1.00 40.22 183 ASP A C 1
ATOM 1400 O O . ASP A 1 183 ? -32.684 3.134 28.470 1.00 40.22 183 ASP A O 1
ATOM 1404 N N . PRO A 1 184 ? -34.720 2.962 29.399 1.00 41.75 184 PRO A N 1
ATOM 1405 C CA . PRO A 1 184 ? -35.405 2.573 28.160 1.00 41.75 184 PRO A CA 1
ATOM 1406 C C . PRO A 1 184 ? -35.614 3.673 27.099 1.00 41.75 184 PRO A C 1
ATOM 1408 O O . PRO A 1 184 ? -36.126 3.353 26.025 1.00 41.75 184 PRO A O 1
ATOM 1411 N N . GLU A 1 185 ? -35.253 4.942 27.340 1.00 38.53 185 GLU A N 1
ATOM 1412 C CA . GLU A 1 185 ? -35.561 6.057 26.410 1.00 38.53 185 GLU A CA 1
ATOM 1413 C C . GLU A 1 185 ? -34.377 6.588 25.569 1.00 38.53 185 GLU A C 1
ATOM 1415 O O . GLU A 1 185 ? -34.544 7.500 24.749 1.00 38.53 185 GLU A O 1
ATOM 1420 N N . LEU A 1 186 ? -33.171 6.021 25.692 1.00 37.12 186 LEU A N 1
ATOM 1421 C CA . LEU A 1 186 ? -32.008 6.524 24.949 1.00 37.12 186 LEU A CA 1
ATOM 1422 C C . LEU A 1 186 ? -32.046 6.168 23.451 1.00 37.12 186 LEU A C 1
ATOM 1424 O O . LEU A 1 186 ? -31.728 5.065 23.009 1.00 37.12 186 LEU A O 1
ATOM 1428 N N . THR A 1 187 ? -32.410 7.169 22.644 1.00 37.41 187 THR A N 1
ATOM 1429 C CA . THR A 1 187 ? -32.539 7.073 21.181 1.00 37.41 187 THR A CA 1
ATOM 1430 C C . THR A 1 187 ? -31.221 6.662 20.513 1.00 37.41 187 THR A C 1
ATOM 1432 O O . THR A 1 187 ? -30.282 7.455 20.405 1.00 37.41 187 THR A O 1
ATOM 1435 N N . ALA A 1 188 ? -31.191 5.435 19.990 1.00 40.50 188 ALA A N 1
ATOM 1436 C CA . ALA A 1 188 ? -30.046 4.810 19.331 1.00 40.50 188 ALA A CA 1
ATOM 1437 C C . ALA A 1 188 ? -29.567 5.567 18.072 1.00 40.50 188 ALA A C 1
ATOM 1439 O O . ALA A 1 188 ? -29.995 5.289 16.949 1.00 40.50 188 ALA A O 1
ATOM 1440 N N . ARG A 1 189 ? -28.631 6.508 18.239 1.00 35.38 189 ARG A N 1
ATOM 1441 C CA . ARG A 1 189 ? -27.875 7.111 17.129 1.00 35.38 189 ARG A CA 1
ATOM 1442 C C . ARG A 1 189 ? -26.616 6.277 16.843 1.00 35.38 189 ARG A C 1
ATOM 1444 O O . ARG A 1 189 ? -25.865 6.014 17.780 1.00 35.38 189 ARG A O 1
ATOM 1451 N N . PRO A 1 190 ? -26.336 5.884 15.584 1.00 39.47 190 PRO A N 1
ATOM 1452 C CA . PRO A 1 190 ? -25.148 5.097 15.258 1.00 39.47 190 PRO A CA 1
ATOM 1453 C C . PRO A 1 190 ? -23.867 5.911 15.498 1.00 39.47 190 PRO A C 1
ATOM 1455 O O . PRO A 1 190 ? -23.595 6.895 14.806 1.00 39.47 190 PRO A O 1
ATOM 1458 N N . LEU A 1 191 ? -23.082 5.499 16.497 1.00 39.53 191 LEU A N 1
ATOM 1459 C CA . LEU A 1 191 ? -21.857 6.177 16.916 1.00 39.53 191 LEU A CA 1
ATOM 1460 C C . LEU A 1 191 ? -20.687 5.836 15.978 1.00 39.53 191 LEU A C 1
ATOM 1462 O O . LEU A 1 191 ? -19.866 4.964 16.253 1.00 39.53 191 LEU A O 1
ATOM 1466 N N . ASN A 1 192 ? -20.607 6.548 14.856 1.00 41.34 192 ASN A N 1
ATOM 1467 C CA . ASN A 1 192 ? -19.515 6.419 13.891 1.00 41.34 192 ASN A CA 1
ATOM 1468 C C . ASN A 1 192 ? -18.217 7.060 14.424 1.00 41.34 192 ASN A C 1
ATOM 1470 O O . ASN A 1 192 ? -17.907 8.207 14.098 1.00 41.34 192 ASN A O 1
ATOM 1474 N N . ILE A 1 193 ? -17.443 6.325 15.233 1.00 50.91 193 ILE A N 1
ATOM 1475 C CA . ILE A 1 193 ? -16.110 6.755 15.696 1.00 50.91 193 ILE A CA 1
ATOM 1476 C C . ILE A 1 193 ? -15.098 6.628 14.545 1.00 50.91 193 ILE A C 1
ATOM 1478 O O . ILE A 1 193 ? -14.359 5.650 14.442 1.00 50.91 193 ILE A O 1
ATOM 1482 N N . GLY A 1 194 ? -15.078 7.622 13.657 1.00 51.19 194 GLY A N 1
ATOM 1483 C CA . GLY A 1 194 ? -14.071 7.745 12.604 1.00 51.19 194 GLY A CA 1
ATOM 1484 C C . GLY A 1 194 ? -12.764 8.314 13.153 1.00 51.19 194 GLY A C 1
ATOM 1485 O O . GLY A 1 194 ? -12.625 9.531 13.259 1.00 51.19 194 GLY A O 1
ATOM 1486 N N . LEU A 1 195 ? -11.799 7.452 13.484 1.00 64.00 195 LEU A N 1
ATOM 1487 C CA . LEU A 1 195 ? -10.463 7.890 13.898 1.00 64.00 195 LEU A CA 1
ATOM 1488 C C . LEU A 1 195 ? -9.570 8.108 12.672 1.00 64.00 195 LEU A C 1
ATOM 1490 O O . LEU A 1 195 ? -9.430 7.211 11.839 1.00 64.00 195 LEU A O 1
ATOM 1494 N N . SER A 1 196 ? -8.931 9.276 12.585 1.00 73.25 196 SER A N 1
ATOM 1495 C CA . SER A 1 196 ? -7.845 9.526 11.637 1.00 73.25 196 SER A CA 1
ATOM 1496 C C . SER A 1 196 ? -6.481 9.351 12.310 1.00 73.25 196 SER A C 1
ATOM 1498 O O . SER A 1 196 ? -6.274 9.741 13.459 1.00 73.25 196 SER A O 1
ATOM 1500 N N . SER A 1 197 ? -5.531 8.746 11.598 1.00 77.00 197 SER A N 1
ATOM 1501 C CA . SER A 1 197 ? -4.170 8.511 12.086 1.00 77.00 197 SER A CA 1
ATOM 1502 C C . SER A 1 197 ? -3.149 8.799 10.980 1.00 77.00 197 SER A C 1
ATOM 1504 O O . SER A 1 197 ? -3.332 8.296 9.862 1.00 77.00 197 SER A O 1
ATOM 1506 N N . PRO A 1 198 ? -2.094 9.598 11.242 1.00 85.25 198 PRO A N 1
ATOM 1507 C CA . PRO A 1 198 ? -1.027 9.824 10.275 1.00 85.25 198 PRO A CA 1
ATOM 1508 C C . PRO A 1 198 ? -0.262 8.520 10.041 1.00 85.25 198 PRO A C 1
ATOM 1510 O O . PRO A 1 198 ? 0.054 7.795 10.984 1.00 85.25 198 PRO A O 1
ATOM 1513 N N . VAL A 1 199 ? 0.047 8.229 8.780 1.00 85.81 199 VAL A N 1
ATOM 1514 C CA . VAL A 1 199 ? 0.779 7.020 8.390 1.00 85.81 199 VAL A CA 1
ATOM 1515 C C . VAL A 1 199 ? 2.056 7.380 7.650 1.00 85.81 199 VAL A C 1
ATOM 1517 O O . VAL A 1 199 ? 2.060 8.274 6.806 1.00 85.81 199 VAL A O 1
ATOM 1520 N N . ALA A 1 200 ? 3.133 6.660 7.945 1.00 91.62 200 ALA A N 1
ATOM 1521 C CA . ALA A 1 200 ? 4.385 6.708 7.198 1.00 91.62 200 ALA A CA 1
ATOM 1522 C C . ALA A 1 200 ? 4.726 5.295 6.722 1.00 91.62 200 ALA A C 1
ATOM 1524 O O . ALA A 1 200 ? 4.597 4.341 7.493 1.00 91.62 200 ALA A O 1
ATOM 1525 N N . LYS A 1 201 ? 5.128 5.155 5.456 1.00 93.12 201 LYS A N 1
ATOM 1526 C CA . LYS A 1 201 ? 5.355 3.868 4.788 1.00 93.12 201 LYS A CA 1
ATOM 1527 C C . LYS A 1 201 ? 6.659 3.919 3.996 1.00 93.12 201 LYS A C 1
ATOM 1529 O O . LYS A 1 201 ? 6.921 4.893 3.295 1.00 93.12 201 LYS A O 1
ATOM 1534 N N . LEU A 1 202 ? 7.443 2.852 4.081 1.00 96.00 202 LEU A N 1
ATOM 1535 C CA . LEU A 1 202 ? 8.603 2.562 3.242 1.00 96.00 202 LEU A CA 1
ATOM 1536 C C . LEU A 1 202 ? 8.440 1.153 2.668 1.00 96.00 202 LEU A C 1
ATOM 1538 O O . LEU A 1 202 ? 7.813 0.291 3.290 1.00 96.00 202 LEU A O 1
ATOM 1542 N N . GLY A 1 203 ? 9.032 0.875 1.512 1.00 94.50 203 GLY A N 1
ATOM 1543 C CA . GLY A 1 203 ? 9.012 -0.485 0.998 1.00 94.50 203 GLY A CA 1
ATOM 1544 C C . GLY A 1 203 ? 9.826 -0.737 -0.259 1.00 94.50 203 GLY A C 1
ATOM 1545 O O . GLY A 1 203 ? 10.493 0.141 -0.808 1.00 94.50 203 GLY A O 1
ATOM 1546 N N . LEU A 1 204 ? 9.751 -1.995 -0.680 1.00 96.44 204 LEU A N 1
ATOM 1547 C CA . LEU A 1 204 ? 10.523 -2.598 -1.755 1.00 96.44 204 LEU A CA 1
ATOM 1548 C C . LEU A 1 204 ? 9.578 -3.362 -2.683 1.00 96.44 204 LEU A C 1
ATOM 1550 O O . LEU A 1 204 ? 8.760 -4.155 -2.216 1.00 96.44 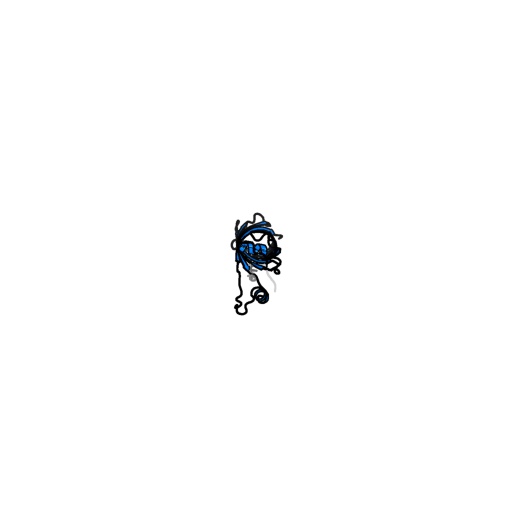204 LEU A O 1
ATOM 1554 N N . LEU A 1 205 ? 9.707 -3.153 -3.989 1.00 95.56 205 LEU A N 1
ATOM 1555 C CA . LEU A 1 205 ? 9.056 -3.948 -5.024 1.00 95.56 205 LEU A CA 1
ATOM 1556 C C . LEU A 1 205 ? 10.116 -4.758 -5.765 1.00 95.56 205 LEU A C 1
ATOM 1558 O O . LEU A 1 205 ? 11.167 -4.224 -6.123 1.00 95.56 205 LEU A O 1
ATOM 1562 N N . ILE A 1 206 ? 9.797 -6.019 -6.045 1.00 95.75 206 ILE A N 1
ATOM 1563 C CA . ILE A 1 206 ? 10.593 -6.917 -6.882 1.00 95.75 206 ILE A CA 1
ATOM 1564 C C . ILE A 1 206 ? 9.699 -7.411 -8.024 1.00 95.75 206 ILE A C 1
ATOM 1566 O O . ILE A 1 206 ? 8.654 -8.006 -7.764 1.00 95.75 206 ILE A O 1
ATOM 1570 N N . TYR A 1 207 ? 10.086 -7.158 -9.276 1.00 94.12 207 TYR A N 1
ATOM 1571 C CA . TYR A 1 207 ? 9.355 -7.583 -10.480 1.00 94.12 207 TYR A CA 1
ATOM 1572 C C . TYR A 1 207 ? 9.982 -8.828 -11.127 1.00 94.12 207 TYR A C 1
ATOM 1574 O O . TYR A 1 207 ? 11.200 -8.987 -11.116 1.00 94.12 207 TYR A O 1
ATOM 1582 N N . PHE A 1 208 ? 9.158 -9.673 -11.755 1.00 90.25 208 PHE A N 1
ATOM 1583 C CA . PHE A 1 208 ? 9.547 -11.003 -12.259 1.00 90.25 208 PHE A CA 1
ATOM 1584 C C . PHE A 1 208 ? 9.399 -11.167 -13.798 1.00 90.25 208 PHE A C 1
ATOM 1586 O O . PHE A 1 208 ? 8.923 -12.208 -14.248 1.00 90.25 208 PHE A O 1
ATOM 1593 N N . ASN A 1 209 ? 9.685 -10.135 -14.617 1.00 70.81 209 ASN A N 1
ATOM 1594 C CA . ASN A 1 209 ? 9.107 -9.997 -15.980 1.00 70.81 209 ASN A CA 1
ATOM 1595 C C . ASN A 1 209 ? 10.050 -9.714 -17.171 1.00 70.81 209 ASN A C 1
ATOM 1597 O O . ASN A 1 209 ? 11.132 -9.129 -16.954 1.00 70.81 209 ASN A O 1
#

pLDDT: mean 70.7, std 22.06, range [30.23, 96.94]

Secondary structure (DSSP, 8-state):
------------------PPPP---------PPP--TT-PPP-PPEEEEEEEEEETTEEEEEEEEEEETTEEEEEEEEE-SS-EEEEEEEEE-SS--SEEEEEEEEEEEES---HHHHHHHHHSS-PPPPTT-----EEEEEEEEEEEEEEETTEEEEEEEEEEEEE---TTTTHHHHTT-S-TT---------EEEEEEEEEEEEE--

Foldseek 3Di:
DDDDDDDDDDDDDDDDDPDDPDPPPPPVPPPPDPPPPPPDPDDDWWKWKKWKAKPQFGTWIWIKIDHDPFKIKIKTKTAGPFGIKIKIWMWGFPDDDQKTKIKIKMKMKGWFGAVQVVVCVVPVDRDDDPPDCGGFMKMKIWIWIWIKHDPDPFKIKIKIKTKMWIWGCPVCLPVVVVVPDPDPPDDDDPPTPTDMDIMIMIIMIGIDD

Radius of gyration: 39.43 Å; Cα contacts (8 Å, |Δi|>4): 379; chains: 1; bounding box: 60×25×154 Å

Mean predicted aligned error: 17.24 Å